Protein AF-A0A7J8BE05-F1 (afdb_monomer)

InterPro domains:
  IPR009030 Growth factor receptor cysteine-rich domain superfamily [SSF57184] (73-233)
  IPR039181 Endosome/lysosome-associated apoptosis and autophagy regulator family member 1/2 [PTHR22727] (146-299)
  IPR056608 Elapor1/2, galactose binding domain [PF23031] (240-299)
  IPR056610 Elapor1/2, TNF receptor-like [PF23091] (200-239)

Secondary structure (DSSP, 8-state):
---------------------------------------------PEEPPTTSEEEEEPPP-TTS--EEEEEESSTTSEE-PPPPEEPPPTT--PPTTEEEETTTTEEEEPPTT----TTPPP----SSPPTT-----------TTSBP-TTSEEEEEPPP-TTSEEEEEEEE-SS--SBSSSTTPPPPPPP-EEEEPPPPPTTEEE-TTS-EEEPPTTEE-SSSS-EEPPTT-----------BSS--TTEEEEEEETTTEE-TT--SEEE-BS-EEEPPPSSTTEEEEEEE------

Nearest PDB structures (foldseek):
  6q0r-assembly1_B  TM=5.175E-01  e=5.267E+00  Homo sapiens
  6q0w-assembly1_B  TM=4.932E-01  e=8.975E+00  Homo sapiens
  3rcd-assembly2_B  TM=3.953E-01  e=6.180E+00  Homo sapiens
  4dkj-assembly1_A  TM=3.283E-01  e=8.510E+00  Malacoplasma penetrans HF-2

Structure (mmCIF, N/CA/C/O backbone):
data_AF-A0A7J8BE05-F1
#
_entry.id   AF-A0A7J8BE05-F1
#
loop_
_atom_site.group_PDB
_atom_site.id
_atom_site.type_symbol
_atom_site.label_atom_id
_atom_site.label_alt_id
_atom_site.label_comp_id
_atom_site.label_asym_id
_atom_site.label_entity_id
_atom_site.label_seq_id
_atom_site.pdbx_PDB_ins_code
_atom_site.Cartn_x
_atom_site.Cartn_y
_atom_site.Cartn_z
_atom_site.occupancy
_atom_site.B_iso_or_equiv
_atom_site.auth_seq_id
_atom_site.auth_comp_id
_atom_site.auth_asym_id
_atom_site.auth_atom_id
_atom_site.pdbx_PDB_model_num
ATOM 1 N N . MET A 1 1 ? -29.125 56.831 -27.557 1.00 34.12 1 MET A N 1
ATOM 2 C CA . MET A 1 1 ? -28.392 57.781 -28.417 1.00 34.12 1 MET A CA 1
ATOM 3 C C . MET A 1 1 ? -27.723 56.987 -29.530 1.00 34.12 1 MET A C 1
ATOM 5 O O . MET A 1 1 ? -27.005 56.058 -29.209 1.00 34.12 1 MET A O 1
ATOM 9 N N . ALA A 1 2 ? -28.047 57.353 -30.776 1.00 36.97 2 ALA A N 1
ATOM 10 C CA . ALA A 1 2 ? -27.325 57.138 -32.042 1.00 36.97 2 ALA A CA 1
ATOM 11 C C . ALA A 1 2 ? -26.911 55.712 -32.507 1.00 36.97 2 ALA A C 1
ATOM 13 O O . ALA A 1 2 ? -25.898 55.170 -32.087 1.00 36.97 2 ALA A O 1
ATOM 14 N N . GLU A 1 3 ? -27.670 55.199 -33.489 1.00 40.06 3 GLU A N 1
ATOM 15 C CA . GLU A 1 3 ? -27.206 54.487 -34.713 1.00 40.06 3 GLU A CA 1
ATOM 16 C C . GLU A 1 3 ? -26.324 55.417 -35.599 1.00 40.06 3 GLU A C 1
ATOM 18 O O . GLU A 1 3 ? -26.329 56.616 -35.287 1.00 40.06 3 GLU A O 1
ATOM 23 N N . PRO A 1 4 ? -25.623 55.004 -36.702 1.00 50.22 4 PRO A N 1
ATOM 24 C CA . PRO A 1 4 ? -26.023 54.042 -37.774 1.00 50.22 4 PRO A CA 1
ATOM 25 C C . PRO A 1 4 ? -24.844 53.216 -38.388 1.00 50.22 4 PRO A C 1
ATOM 27 O O . PRO A 1 4 ? -23.714 53.336 -37.938 1.00 50.22 4 PRO A O 1
ATOM 30 N N . GLY A 1 5 ? -24.933 52.371 -39.428 1.00 35.25 5 GLY A N 1
ATOM 31 C CA . GLY A 1 5 ? -26.017 51.845 -40.264 1.00 35.25 5 GLY A CA 1
ATOM 32 C C . GLY A 1 5 ? -25.486 51.222 -41.586 1.00 35.25 5 GLY A C 1
ATOM 33 O O . GLY A 1 5 ? -24.401 51.571 -42.037 1.00 35.25 5 GLY A O 1
ATOM 34 N N . ARG A 1 6 ? -26.332 50.367 -42.201 1.00 35.91 6 ARG A N 1
ATOM 35 C CA . ARG A 1 6 ? -26.569 50.082 -43.655 1.00 35.91 6 ARG A CA 1
ATOM 36 C C . ARG A 1 6 ? -25.456 49.422 -44.519 1.00 35.91 6 ARG A C 1
ATOM 38 O O . ARG A 1 6 ? -24.368 49.956 -44.624 1.00 35.91 6 ARG A O 1
ATOM 45 N N . SER A 1 7 ? -25.624 48.230 -45.138 1.00 32.22 7 SER A N 1
ATOM 46 C CA . SER A 1 7 ? -26.576 47.743 -46.193 1.00 32.22 7 SER A CA 1
ATOM 47 C C . SER A 1 7 ? -26.291 48.372 -47.584 1.00 32.22 7 SER A C 1
ATOM 49 O O . SER A 1 7 ? -26.133 49.584 -47.614 1.00 32.22 7 SER A O 1
ATOM 51 N N . LEU A 1 8 ? -26.214 47.731 -48.767 1.00 33.00 8 LEU A N 1
ATOM 52 C CA . LEU A 1 8 ? -27.073 46.758 -49.482 1.00 33.00 8 LEU A CA 1
ATOM 53 C C . LEU A 1 8 ? -26.387 46.332 -50.822 1.00 33.00 8 LEU A C 1
ATOM 55 O O . LEU A 1 8 ? -25.713 47.162 -51.418 1.00 33.00 8 LEU A O 1
ATOM 59 N N . HIS A 1 9 ? -26.610 45.076 -51.267 1.00 33.78 9 HIS A N 1
ATOM 60 C CA . HIS A 1 9 ? -27.109 44.562 -52.585 1.00 33.78 9 HIS A CA 1
ATOM 61 C C . HIS A 1 9 ? -26.960 45.370 -53.915 1.00 33.78 9 HIS A C 1
ATOM 63 O O . HIS A 1 9 ? -26.866 46.588 -53.838 1.00 33.78 9 HIS A O 1
ATOM 69 N N . PRO A 1 10 ? -27.080 44.778 -55.150 1.00 42.00 10 PRO A N 1
ATOM 70 C CA . PRO A 1 10 ? -27.969 43.654 -55.538 1.00 42.00 10 PRO A CA 1
ATOM 71 C C . PRO A 1 10 ? -27.492 42.671 -56.666 1.00 42.00 10 PRO A C 1
ATOM 73 O O . PRO A 1 10 ? -26.418 42.788 -57.242 1.00 42.00 10 PRO A O 1
ATOM 76 N N . SER A 1 11 ? -28.359 41.682 -56.958 1.00 33.75 11 SER A N 1
ATOM 77 C CA . SER A 1 11 ? -28.484 40.817 -58.174 1.00 33.75 11 SER A CA 1
ATOM 78 C C . SER A 1 11 ? -28.992 41.648 -59.403 1.00 33.75 11 SER A C 1
ATOM 80 O O . SER A 1 11 ? -29.236 42.829 -59.152 1.00 33.75 11 SER A O 1
ATOM 82 N N . PRO A 1 12 ? -29.283 41.171 -60.661 1.00 41.78 12 PRO A N 1
ATOM 83 C CA . PRO A 1 12 ? -29.548 39.800 -61.161 1.00 41.78 12 PRO A CA 1
ATOM 84 C C . PRO A 1 12 ? -29.159 39.444 -62.644 1.00 41.78 12 PRO A C 1
ATOM 86 O O . PRO A 1 12 ? -28.602 40.231 -63.396 1.00 41.78 12 PRO A O 1
ATOM 89 N N . ARG A 1 13 ? -29.501 38.194 -63.028 1.00 34.94 13 ARG A N 1
ATOM 90 C CA . ARG A 1 13 ? -29.808 37.553 -64.345 1.00 34.94 13 ARG A CA 1
ATOM 91 C C . ARG A 1 13 ? -29.587 38.304 -65.683 1.00 34.94 13 ARG A C 1
ATOM 93 O O . ARG A 1 13 ? -30.150 39.366 -65.909 1.00 34.94 13 ARG A O 1
ATOM 100 N N . GLY A 1 14 ? -29.033 37.586 -66.674 1.00 30.55 14 GLY A N 1
ATOM 101 C CA . GLY A 1 14 ? -29.127 37.918 -68.106 1.00 30.55 14 GLY A CA 1
ATOM 102 C C . GLY A 1 14 ? -28.737 36.754 -69.032 1.00 30.55 14 GLY A C 1
ATOM 103 O O . GLY A 1 14 ? -27.759 36.062 -68.790 1.00 30.55 14 GLY A O 1
ATOM 104 N N . ARG A 1 15 ? -29.542 36.519 -70.072 1.00 35.88 15 ARG A N 1
ATOM 105 C CA . ARG A 1 15 ? -29.568 35.384 -71.017 1.00 35.88 15 ARG A CA 1
ATOM 106 C C . ARG A 1 15 ? -28.971 35.841 -72.359 1.00 35.88 15 ARG A C 1
ATOM 108 O O . ARG A 1 15 ? -29.298 36.941 -72.785 1.00 35.88 15 ARG A O 1
ATOM 115 N N . GLY A 1 16 ? -28.195 35.017 -73.069 1.00 31.41 16 GLY A N 1
ATOM 116 C CA . GLY A 1 16 ? -27.721 35.367 -74.419 1.00 31.41 16 GLY A CA 1
ATOM 117 C C . GLY A 1 16 ? -27.110 34.191 -75.181 1.00 31.41 16 GLY A C 1
ATOM 118 O O . GLY A 1 16 ? -26.125 33.611 -74.747 1.00 31.41 16 GLY A O 1
ATOM 119 N N . ARG A 1 17 ? -27.730 33.836 -76.308 1.00 38.41 17 ARG A N 1
ATOM 120 C CA . ARG A 1 17 ? -27.400 32.747 -77.238 1.00 38.41 17 ARG A CA 1
ATOM 121 C C . ARG A 1 17 ? -27.076 33.388 -78.587 1.00 38.41 17 ARG A C 1
ATOM 123 O O . ARG A 1 17 ? -27.907 34.163 -79.049 1.00 38.41 17 ARG A O 1
ATOM 130 N N . THR A 1 18 ? -25.986 32.996 -79.250 1.00 35.16 18 THR A N 1
ATOM 131 C CA . THR A 1 18 ? -25.813 33.229 -80.698 1.00 35.16 18 THR A CA 1
ATOM 132 C C . THR A 1 18 ? -24.870 32.202 -81.343 1.00 35.16 18 THR A C 1
ATOM 134 O O . THR A 1 18 ? -23.687 32.124 -81.032 1.00 35.16 18 THR A O 1
ATOM 137 N N . GLU A 1 19 ? -25.456 31.406 -82.247 1.00 33.59 19 GLU A N 1
ATOM 138 C CA . GLU A 1 19 ? -24.866 30.738 -83.429 1.00 33.59 19 GLU A CA 1
ATOM 139 C C . GLU A 1 19 ? -23.999 31.721 -84.262 1.00 33.59 19 GLU A C 1
ATOM 141 O O . GLU A 1 19 ? -24.159 32.925 -84.116 1.00 33.59 19 GLU A O 1
ATOM 146 N N . ARG A 1 20 ? -23.113 31.395 -85.218 1.00 36.03 20 ARG A N 1
ATOM 147 C CA . ARG A 1 20 ? -22.893 30.278 -86.161 1.00 36.03 20 ARG A CA 1
ATOM 148 C C . ARG A 1 20 ? -21.563 30.594 -86.879 1.00 36.03 20 ARG A C 1
ATOM 150 O O . ARG A 1 20 ? -21.360 31.759 -87.212 1.00 36.03 20 ARG A O 1
ATOM 157 N N . ARG A 1 21 ? -20.760 29.597 -87.273 1.00 36.88 21 ARG A N 1
ATOM 158 C CA . ARG A 1 21 ? -20.301 29.401 -88.673 1.00 36.88 21 ARG A CA 1
ATOM 159 C C . ARG A 1 21 ? -19.345 28.212 -88.790 1.00 36.88 21 ARG A C 1
ATOM 161 O O . ARG A 1 21 ? -18.300 28.133 -88.163 1.00 36.88 21 ARG A O 1
ATOM 168 N N . THR A 1 22 ? -19.779 27.293 -89.634 1.00 39.97 22 THR A N 1
ATOM 169 C CA . THR A 1 22 ? -19.139 26.080 -90.132 1.00 39.97 22 THR A CA 1
ATOM 170 C C . THR A 1 22 ? -17.994 26.375 -91.102 1.00 39.97 22 THR A C 1
ATOM 172 O O . THR A 1 22 ? -18.186 27.178 -92.014 1.00 39.97 22 THR A O 1
ATOM 175 N N . LEU A 1 23 ? -16.906 25.600 -91.039 1.00 39.53 23 LEU A N 1
ATOM 176 C CA . LEU A 1 23 ? -16.190 25.167 -92.243 1.00 39.53 23 LEU A CA 1
ATOM 177 C C . LEU A 1 23 ? -15.589 23.770 -92.024 1.00 39.53 23 LEU A C 1
ATOM 179 O O . LEU A 1 23 ? -14.846 23.531 -91.078 1.00 39.53 23 LEU A O 1
ATOM 183 N N . ARG A 1 24 ? -15.993 22.835 -92.888 1.00 41.50 24 ARG A N 1
ATOM 184 C CA . ARG A 1 24 ? -15.557 21.436 -92.923 1.00 41.50 24 ARG A CA 1
ATOM 185 C C . ARG A 1 24 ? -14.113 21.349 -93.418 1.00 41.50 24 ARG A C 1
ATOM 187 O O . ARG A 1 24 ? -13.836 21.876 -94.489 1.00 41.50 24 ARG A O 1
ATOM 194 N N . LEU A 1 25 ? -13.268 20.559 -92.759 1.00 42.75 25 LEU A N 1
ATOM 195 C CA . LEU A 1 25 ? -12.231 19.792 -93.452 1.00 42.75 25 LEU A CA 1
ATOM 196 C C . LEU A 1 25 ? -12.013 18.441 -92.760 1.00 42.75 25 LEU A C 1
ATOM 198 O O . LEU A 1 25 ? -11.646 18.341 -91.596 1.00 42.75 25 LEU A O 1
ATOM 202 N N . LEU A 1 26 ? -12.327 17.411 -93.537 1.00 46.06 26 LEU A N 1
ATOM 203 C CA . LEU A 1 26 ? -12.094 15.991 -93.332 1.00 46.06 26 LEU A CA 1
ATOM 204 C C . LEU A 1 26 ? -10.586 15.726 -93.170 1.00 46.06 26 LEU A C 1
ATOM 206 O O . LEU A 1 26 ? -9.833 16.268 -93.977 1.00 46.06 26 LEU A O 1
ATOM 210 N N . ARG A 1 27 ? -10.159 14.861 -92.231 1.00 40.56 27 ARG A N 1
ATOM 211 C CA . ARG A 1 27 ? -9.071 13.872 -92.434 1.00 40.56 27 ARG A CA 1
ATOM 212 C C . ARG A 1 27 ? -8.835 12.956 -91.214 1.00 40.56 27 ARG A C 1
ATOM 214 O O . ARG A 1 27 ? -8.440 13.408 -90.153 1.00 40.56 27 ARG A O 1
ATOM 221 N N . LEU A 1 28 ? -9.035 11.664 -91.494 1.00 37.94 28 LEU A N 1
ATOM 222 C CA . LEU A 1 28 ? -8.333 10.458 -91.026 1.00 37.94 28 LEU A CA 1
ATOM 223 C C . LEU A 1 28 ? -8.307 10.090 -89.529 1.00 37.94 28 LEU A C 1
ATOM 225 O O . LEU A 1 28 ? -7.627 10.679 -88.700 1.00 37.94 28 LEU A O 1
ATOM 229 N N . LEU A 1 29 ? -9.006 8.979 -89.285 1.00 50.75 29 LEU A N 1
ATOM 230 C CA . LEU A 1 29 ? -8.936 8.041 -88.169 1.00 50.75 29 LEU A CA 1
ATOM 231 C C . LEU A 1 29 ? -7.503 7.705 -87.722 1.00 50.75 29 LEU A C 1
ATOM 233 O O . LEU A 1 29 ? -6.723 7.169 -88.504 1.00 50.75 29 LEU A O 1
ATOM 237 N N . LEU A 1 30 ? -7.240 7.877 -86.426 1.00 43.59 30 LEU A N 1
ATOM 238 C CA . LEU A 1 30 ? -6.291 7.081 -85.646 1.00 43.59 30 LEU A CA 1
ATOM 239 C C . LEU A 1 30 ? -6.962 6.779 -84.299 1.00 43.59 30 LEU A C 1
ATOM 241 O O . LEU A 1 30 ? -6.973 7.606 -83.390 1.00 43.59 30 LEU A O 1
ATOM 245 N N . CYS A 1 31 ? -7.581 5.602 -84.187 1.00 40.16 31 CYS A N 1
ATOM 246 C CA . CYS A 1 31 ? -8.016 5.060 -82.904 1.00 40.16 31 CYS A CA 1
ATOM 247 C C . CYS A 1 31 ? -6.771 4.641 -82.115 1.00 40.16 31 CYS A C 1
ATOM 249 O O . CYS A 1 31 ? -6.285 3.524 -82.269 1.00 40.16 31 CYS A O 1
ATOM 251 N N . VAL A 1 32 ? -6.245 5.527 -81.271 1.00 45.97 32 VAL A N 1
ATOM 252 C CA . VAL A 1 32 ? -5.343 5.113 -80.193 1.00 45.97 32 VAL A CA 1
ATOM 253 C C . VAL A 1 32 ? -6.235 4.594 -79.073 1.00 45.97 32 VAL A C 1
ATOM 255 O O . VAL A 1 32 ? -6.824 5.368 -78.323 1.00 45.97 32 VAL A O 1
ATOM 258 N N . GLY A 1 33 ? -6.406 3.274 -79.016 1.00 44.03 33 GLY A N 1
ATOM 259 C CA . GLY A 1 33 ? -7.020 2.621 -77.869 1.00 44.03 33 GLY A CA 1
ATOM 260 C C . GLY A 1 33 ? -6.111 2.805 -76.661 1.00 44.03 33 GLY A C 1
ATOM 261 O O . GLY A 1 33 ? -5.055 2.183 -76.579 1.00 44.03 33 GLY A O 1
ATOM 262 N N . THR A 1 34 ? -6.501 3.664 -75.726 1.00 45.62 34 THR A N 1
ATOM 263 C CA . THR A 1 34 ? -5.916 3.664 -74.390 1.00 45.62 34 THR A CA 1
ATOM 264 C C . THR A 1 34 ? -6.448 2.434 -73.664 1.00 45.62 34 THR A C 1
ATOM 266 O O . THR A 1 34 ? -7.587 2.398 -73.203 1.00 45.62 34 THR A O 1
ATOM 269 N N . ALA A 1 35 ? -5.625 1.389 -73.582 1.00 49.38 35 ALA A N 1
ATOM 270 C CA . ALA A 1 35 ? -5.834 0.350 -72.591 1.00 49.38 35 ALA A CA 1
ATOM 271 C C . ALA A 1 35 ? -5.711 1.019 -71.215 1.00 49.38 35 ALA A C 1
ATOM 273 O O . ALA A 1 35 ? -4.616 1.385 -70.792 1.00 49.38 35 ALA A O 1
ATOM 274 N N . PHE A 1 36 ? -6.839 1.223 -70.533 1.00 40.72 36 PHE A N 1
ATOM 275 C CA . PHE A 1 36 ? -6.837 1.480 -69.099 1.00 40.72 36 PHE A CA 1
ATOM 276 C C . PHE A 1 36 ? -6.286 0.213 -68.437 1.00 40.72 36 PHE A C 1
ATOM 278 O O . PHE A 1 36 ? -7.014 -0.749 -68.196 1.00 40.72 36 PHE A O 1
ATOM 285 N N . GLN A 1 37 ? -4.976 0.176 -68.194 1.00 45.75 37 GLN A N 1
ATOM 286 C CA . GLN A 1 37 ? -4.426 -0.749 -67.219 1.00 45.75 37 GLN A CA 1
ATOM 287 C C . GLN A 1 37 ? -4.961 -0.304 -65.863 1.00 45.75 37 GLN A C 1
ATOM 289 O O . GLN A 1 37 ? -4.564 0.729 -65.328 1.00 45.75 37 GLN A O 1
ATOM 294 N N . VAL A 1 38 ? -5.900 -1.080 -65.325 1.00 44.09 38 VAL A N 1
ATOM 295 C CA . VAL A 1 38 ? -6.189 -1.071 -63.895 1.00 44.09 38 VAL A CA 1
ATOM 296 C C . VAL A 1 38 ? -4.898 -1.519 -63.224 1.00 44.09 38 VAL A C 1
ATOM 298 O O . VAL A 1 38 ? -4.584 -2.706 -63.186 1.00 44.09 38 VAL A O 1
ATOM 301 N N . THR A 1 39 ? -4.105 -0.566 -62.745 1.00 44.09 39 THR A N 1
ATOM 302 C CA . THR A 1 39 ? -3.065 -0.858 -61.769 1.00 44.09 39 THR A CA 1
ATOM 303 C C . THR A 1 39 ? -3.794 -1.322 -60.515 1.00 44.09 39 THR A C 1
ATOM 305 O O . THR A 1 39 ? -4.318 -0.503 -59.760 1.00 44.09 39 THR A O 1
ATOM 308 N N . GLN A 1 40 ? -3.885 -2.638 -60.313 1.00 49.72 40 GLN A N 1
ATOM 309 C CA . GLN A 1 40 ? -4.081 -3.180 -58.976 1.00 49.72 40 GLN A CA 1
ATOM 310 C C . GLN A 1 40 ? -2.892 -2.684 -58.157 1.00 49.72 40 GLN A C 1
ATOM 312 O O . GLN A 1 40 ? -1.782 -3.197 -58.282 1.00 49.72 40 GLN A O 1
ATOM 317 N N . GLY A 1 41 ? -3.103 -1.622 -57.381 1.00 41.94 41 GLY A N 1
ATOM 318 C CA . GLY A 1 41 ? -2.201 -1.290 -56.296 1.00 41.94 41 GLY A CA 1
ATOM 319 C C . GLY A 1 41 ? -2.237 -2.471 -55.342 1.00 41.94 41 GLY A C 1
ATOM 320 O O . GLY A 1 41 ? -3.221 -2.649 -54.627 1.00 41.94 41 GLY A O 1
ATOM 321 N N . ALA A 1 42 ? -1.206 -3.311 -55.383 1.00 50.94 42 ALA A N 1
ATOM 322 C CA . ALA A 1 42 ? -0.922 -4.202 -54.278 1.00 50.94 42 ALA A CA 1
ATOM 323 C C . ALA A 1 42 ? -0.723 -3.293 -53.059 1.00 50.94 42 ALA A C 1
ATOM 325 O O . ALA A 1 42 ? 0.217 -2.495 -53.024 1.00 50.94 42 ALA A O 1
ATOM 326 N N . GLY A 1 43 ? -1.662 -3.339 -52.109 1.00 60.31 43 GLY A N 1
ATOM 327 C CA . GLY A 1 43 ? -1.414 -2.787 -50.782 1.00 60.31 43 GLY A CA 1
ATOM 328 C C . GLY A 1 43 ? -0.123 -3.403 -50.229 1.00 60.31 43 GLY A C 1
ATOM 329 O O . GLY A 1 43 ? 0.224 -4.513 -50.642 1.00 60.31 43 GLY A O 1
ATOM 330 N N . PRO A 1 44 ? 0.617 -2.693 -49.363 1.00 63.97 44 PRO A N 1
ATOM 331 C CA . PRO A 1 44 ? 1.873 -3.204 -48.828 1.00 63.97 44 PRO A CA 1
ATOM 332 C C . PRO A 1 44 ? 1.649 -4.607 -48.252 1.00 63.97 44 PRO A C 1
ATOM 334 O O . PRO A 1 44 ? 0.762 -4.807 -47.424 1.00 63.97 44 PRO A O 1
ATOM 337 N N . GLU A 1 45 ? 2.404 -5.583 -48.757 1.00 71.50 45 GLU A N 1
ATOM 338 C CA . GLU A 1 45 ? 2.361 -6.963 -48.283 1.00 71.50 45 GLU A CA 1
ATOM 339 C C . GLU A 1 45 ? 2.868 -6.964 -46.836 1.00 71.50 45 GLU A C 1
ATOM 341 O O . GLU A 1 45 ? 4.036 -6.673 -46.574 1.00 71.50 45 GLU A O 1
ATOM 346 N N . LEU A 1 46 ? 1.954 -7.170 -45.886 1.00 76.06 46 LEU A N 1
ATOM 347 C CA . LEU A 1 46 ? 2.255 -7.077 -44.461 1.00 76.06 46 LEU A CA 1
ATOM 348 C C . LEU A 1 46 ? 3.111 -8.272 -44.040 1.00 76.06 46 LEU A C 1
ATOM 350 O O . LEU A 1 46 ? 2.771 -9.423 -44.313 1.00 76.06 46 LEU A O 1
ATOM 354 N N . HIS A 1 47 ? 4.227 -8.007 -43.365 1.00 89.69 47 HIS A N 1
ATOM 355 C CA . HIS A 1 47 ? 5.099 -9.056 -42.841 1.00 89.69 47 HIS A CA 1
ATOM 356 C C . HIS A 1 47 ? 4.541 -9.650 -41.546 1.00 89.69 47 HIS A C 1
ATOM 358 O O . HIS A 1 47 ? 3.681 -9.068 -40.886 1.00 89.69 47 HIS A O 1
ATOM 364 N N . ALA A 1 48 ? 5.057 -10.816 -41.154 1.00 91.69 48 ALA A N 1
ATOM 365 C CA . ALA A 1 48 ? 4.784 -11.373 -39.834 1.00 91.69 48 ALA A CA 1
ATOM 366 C C . ALA A 1 48 ? 5.424 -10.502 -38.734 1.00 91.69 48 ALA A C 1
ATOM 368 O O . ALA A 1 48 ? 6.609 -10.181 -38.835 1.00 91.69 48 ALA A O 1
ATOM 369 N N . CYS A 1 49 ? 4.671 -10.142 -37.693 1.00 90.69 49 CYS A N 1
ATOM 370 C CA . CYS A 1 49 ? 5.149 -9.292 -36.606 1.00 90.69 49 CYS A CA 1
ATOM 371 C C . CYS A 1 49 ? 6.354 -9.924 -35.892 1.00 90.69 49 CYS A C 1
ATOM 373 O O . CYS A 1 49 ? 6.306 -11.072 -35.447 1.00 90.69 49 CYS A O 1
ATOM 375 N N . LYS A 1 50 ? 7.432 -9.156 -35.736 1.00 92.06 50 LYS A N 1
ATOM 376 C CA . LYS A 1 50 ? 8.600 -9.533 -34.926 1.00 92.06 50 LYS A CA 1
ATOM 377 C C . LYS A 1 50 ? 8.352 -9.213 -33.454 1.00 92.06 50 LYS A C 1
ATOM 379 O O . LYS A 1 50 ? 7.576 -8.314 -33.150 1.00 92.06 50 LYS A O 1
ATOM 384 N N . GLU A 1 51 ? 9.085 -9.861 -32.542 1.00 89.38 51 GLU A N 1
ATOM 385 C CA . GLU A 1 51 ? 8.974 -9.608 -31.087 1.00 89.38 51 GLU A CA 1
ATOM 386 C C . GLU A 1 51 ? 9.167 -8.128 -30.694 1.00 89.38 51 GLU A C 1
ATOM 388 O O . GLU A 1 51 ? 8.670 -7.703 -29.662 1.00 89.38 51 GLU A O 1
ATOM 393 N N . SER A 1 52 ? 9.863 -7.326 -31.507 1.00 89.25 52 SER A N 1
ATOM 394 C CA . SER A 1 52 ? 10.054 -5.886 -31.276 1.00 89.25 52 SER A CA 1
ATOM 395 C C . SER A 1 52 ? 8.879 -5.005 -31.727 1.00 89.25 52 SER A C 1
ATOM 397 O O . SER A 1 52 ? 8.876 -3.803 -31.471 1.00 89.25 52 SER A O 1
ATOM 399 N N . GLU A 1 53 ? 7.915 -5.559 -32.462 1.00 92.00 53 GLU A N 1
ATOM 400 C CA . GLU A 1 53 ? 6.815 -4.825 -33.109 1.00 92.00 53 GLU A CA 1
ATOM 401 C C . GLU A 1 53 ? 5.484 -4.963 -32.358 1.00 92.00 53 GLU A C 1
ATOM 403 O O . GLU A 1 53 ? 4.474 -4.383 -32.760 1.00 92.00 53 GLU A O 1
ATOM 408 N N . TYR A 1 54 ? 5.486 -5.698 -31.249 1.00 91.00 54 TYR A N 1
ATOM 409 C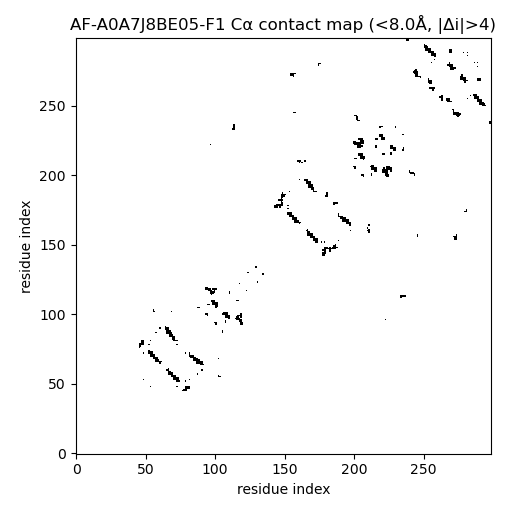 CA . TYR A 1 54 ? 4.350 -5.854 -30.358 1.00 91.00 54 TYR A CA 1
ATOM 410 C C . TYR A 1 54 ? 4.816 -5.955 -28.905 1.00 91.00 54 TYR A C 1
ATOM 412 O O . TYR A 1 54 ? 5.973 -6.252 -28.616 1.00 91.00 54 TYR A O 1
ATOM 420 N N . HIS A 1 55 ? 3.884 -5.747 -27.989 1.00 90.56 55 HIS A N 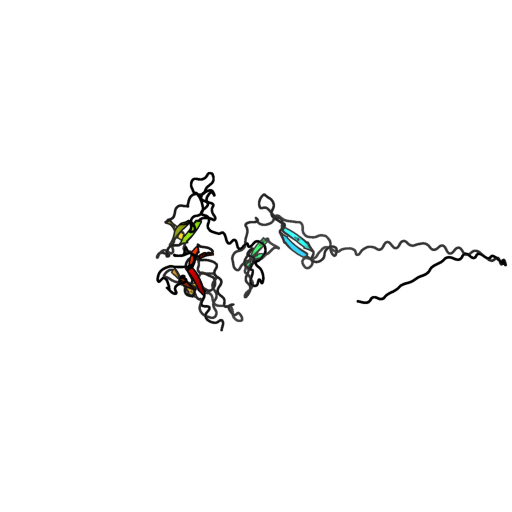1
ATOM 421 C CA . HIS A 1 55 ? 4.047 -6.021 -26.566 1.00 90.56 55 HIS A CA 1
ATOM 422 C C . HIS A 1 55 ? 2.912 -6.933 -26.104 1.00 90.56 55 HIS A C 1
ATOM 424 O O . HIS A 1 55 ? 2.002 -7.245 -26.869 1.00 90.56 55 HIS A O 1
ATOM 430 N N . TYR A 1 56 ? 2.987 -7.408 -24.866 1.00 91.62 56 TYR A N 1
ATOM 431 C CA . TYR A 1 56 ? 1.935 -8.227 -24.282 1.00 91.62 56 TYR A CA 1
ATOM 432 C C . TYR A 1 56 ? 1.132 -7.423 -23.270 1.00 91.62 56 TYR A C 1
ATOM 434 O O . TYR A 1 56 ? 1.708 -6.738 -22.428 1.00 91.62 56 TYR A O 1
ATOM 442 N N . GLU A 1 57 ? -0.183 -7.594 -23.306 1.00 89.12 57 GLU A N 1
ATOM 443 C CA . GLU A 1 57 ? -1.115 -7.026 -22.338 1.00 89.12 57 GLU A CA 1
ATOM 444 C C . GLU A 1 57 ? -2.054 -8.108 -21.808 1.00 89.12 57 GLU A C 1
ATOM 446 O O . GLU A 1 57 ? -2.241 -9.157 -22.434 1.00 89.12 57 GLU A O 1
ATOM 451 N N . TYR A 1 58 ? -2.649 -7.856 -20.643 1.00 89.94 58 TYR A N 1
ATOM 452 C CA . TYR A 1 58 ? -3.779 -8.647 -20.176 1.00 89.94 58 TYR A CA 1
ATOM 453 C C . TYR A 1 58 ? -5.097 -8.025 -20.619 1.00 89.94 58 TYR A C 1
ATOM 455 O O . TYR A 1 58 ? -5.278 -6.813 -20.559 1.00 89.94 58 TYR A O 1
ATOM 463 N N . THR A 1 59 ? -6.052 -8.873 -20.985 1.00 90.06 59 THR A N 1
ATOM 464 C CA . THR A 1 59 ? -7.445 -8.458 -21.139 1.00 90.06 59 THR A CA 1
ATOM 465 C C . THR A 1 59 ? -8.054 -8.097 -19.786 1.00 90.06 59 THR A C 1
ATOM 467 O O . THR A 1 59 ? -7.555 -8.494 -18.728 1.00 90.06 59 THR A O 1
ATOM 470 N N . ALA A 1 60 ? -9.202 -7.420 -19.828 1.00 87.62 60 ALA A N 1
ATOM 471 C CA . ALA A 1 60 ? -10.062 -7.299 -18.660 1.00 87.62 60 ALA A CA 1
ATOM 472 C C . ALA A 1 60 ? -10.419 -8.683 -18.087 1.00 87.62 60 ALA A C 1
ATOM 474 O O . ALA A 1 60 ? -10.478 -9.682 -18.815 1.00 87.62 60 ALA A O 1
ATOM 475 N N . CYS A 1 61 ? -10.649 -8.710 -16.777 1.00 87.50 61 CYS A N 1
ATOM 476 C CA . CYS A 1 61 ? -11.108 -9.890 -16.060 1.00 87.50 61 CYS A CA 1
ATOM 477 C C . CYS A 1 61 ? -12.557 -10.210 -16.420 1.00 87.50 61 CYS A C 1
ATOM 479 O O . CYS A 1 61 ? -13.398 -9.311 -16.482 1.00 87.50 61 CYS A O 1
ATOM 481 N N . ASP A 1 62 ? -12.851 -11.489 -16.623 1.00 90.38 62 ASP A N 1
ATOM 482 C CA . ASP A 1 62 ? -14.222 -11.971 -16.731 1.00 90.38 62 ASP A CA 1
ATOM 483 C C . ASP A 1 62 ? -14.867 -12.174 -15.348 1.00 90.38 62 ASP A C 1
ATOM 485 O O . ASP A 1 62 ? -14.234 -12.025 -14.299 1.00 90.38 62 ASP A O 1
ATOM 489 N N . SER A 1 63 ? -16.152 -12.538 -15.336 1.00 88.50 63 SER A N 1
ATOM 490 C CA . SER A 1 63 ? -16.918 -12.770 -14.104 1.00 88.50 63 SER A CA 1
ATOM 491 C C . SER A 1 63 ? -16.411 -13.942 -13.258 1.00 88.50 63 SER A C 1
ATOM 493 O O . SER A 1 63 ? -16.873 -14.122 -12.136 1.00 88.50 63 SER A O 1
ATOM 495 N N . THR A 1 64 ? -15.505 -14.765 -13.787 1.00 87.62 64 THR A N 1
ATOM 496 C CA . THR A 1 64 ? -14.893 -15.897 -13.079 1.00 87.62 64 THR A CA 1
ATOM 497 C C . THR A 1 64 ? -13.508 -15.565 -12.523 1.00 87.62 64 THR A C 1
ATOM 499 O O . THR A 1 64 ? -12.895 -16.418 -11.889 1.00 87.62 64 THR A O 1
ATOM 502 N N . GLY A 1 65 ? -13.014 -14.338 -12.736 1.00 84.12 65 GLY A N 1
ATOM 503 C CA . GLY A 1 65 ? -11.672 -13.916 -12.324 1.00 84.12 65 GLY A CA 1
ATOM 504 C C . GLY A 1 65 ? -10.559 -14.366 -13.275 1.00 84.12 65 GLY A C 1
ATOM 505 O O . GLY A 1 65 ? -9.380 -14.197 -12.960 1.00 84.12 65 GLY A O 1
ATOM 506 N N . SER A 1 66 ? -10.919 -14.905 -14.444 1.00 89.19 66 SER A N 1
ATOM 507 C CA . SER A 1 66 ? -9.977 -15.289 -15.492 1.00 89.19 66 SER A CA 1
ATOM 508 C C . SER A 1 66 ? -9.717 -14.130 -16.457 1.00 89.19 66 SER A C 1
ATOM 510 O O . SER A 1 66 ? -10.552 -13.249 -16.665 1.00 89.19 66 SER A O 1
ATOM 512 N N . ARG A 1 67 ? -8.527 -14.130 -17.062 1.00 93.06 67 ARG A N 1
ATOM 513 C CA . ARG A 1 67 ? -8.105 -13.167 -18.089 1.00 93.06 67 ARG A CA 1
ATOM 514 C C . ARG A 1 67 ? -7.170 -13.828 -19.094 1.00 93.06 67 ARG A C 1
ATOM 516 O O . ARG A 1 67 ? -6.683 -14.935 -18.861 1.00 93.06 67 ARG A O 1
ATOM 523 N N . TRP A 1 68 ? -6.904 -13.148 -20.202 1.00 94.56 68 TRP A N 1
ATOM 524 C CA . TRP A 1 68 ? -6.032 -13.627 -21.273 1.00 94.56 68 TRP A CA 1
ATOM 525 C C . TRP A 1 68 ? -4.849 -12.702 -21.453 1.00 94.56 68 TRP A C 1
ATOM 527 O O . TRP A 1 68 ? -4.987 -11.487 -21.345 1.00 94.56 68 TRP A O 1
ATOM 537 N N . ARG A 1 69 ? -3.693 -13.273 -21.774 1.00 94.12 69 ARG A N 1
ATOM 538 C CA . ARG A 1 69 ? -2.542 -12.519 -22.247 1.00 94.12 69 ARG A CA 1
ATOM 539 C C . ARG A 1 69 ? -2.566 -12.476 -23.766 1.00 94.12 69 ARG A C 1
ATOM 541 O O . ARG A 1 69 ? -2.552 -13.528 -24.406 1.00 94.12 69 ARG A O 1
ATOM 548 N N . VAL A 1 70 ? -2.547 -11.278 -24.329 1.00 94.62 70 VAL A N 1
ATOM 549 C CA . VAL A 1 70 ? -2.637 -11.030 -25.770 1.00 94.62 70 VAL A CA 1
ATOM 550 C C . VAL A 1 70 ? -1.424 -10.249 -26.254 1.00 94.62 70 VAL A C 1
ATOM 552 O O . VAL A 1 70 ? -0.870 -9.443 -25.510 1.00 94.62 70 VAL A O 1
ATOM 555 N N . ALA A 1 71 ? -0.995 -10.497 -27.490 1.00 93.94 71 ALA A N 1
ATOM 556 C CA . ALA A 1 71 ? 0.006 -9.671 -28.152 1.00 93.94 71 ALA A CA 1
ATOM 557 C C . ALA A 1 71 ? -0.677 -8.477 -28.835 1.00 93.94 71 ALA A C 1
ATOM 559 O O . ALA A 1 71 ? -1.589 -8.659 -29.641 1.00 93.94 71 ALA A O 1
ATOM 560 N N . VAL A 1 72 ? -0.223 -7.267 -28.520 1.00 91.38 72 VAL A N 1
ATOM 561 C CA . VAL A 1 72 ? -0.751 -6.001 -29.030 1.00 91.38 72 VAL A CA 1
ATOM 562 C C . VAL A 1 72 ? 0.322 -5.332 -29.894 1.00 91.38 72 VAL A C 1
ATOM 564 O O . VAL A 1 72 ? 1.415 -5.042 -29.398 1.00 91.38 72 VAL A O 1
ATOM 567 N N . PRO A 1 73 ? 0.061 -5.091 -31.190 1.00 92.31 73 PRO A N 1
ATOM 568 C CA . PRO A 1 73 ? 1.041 -4.477 -32.074 1.00 92.31 73 PRO A CA 1
ATOM 569 C C . PRO A 1 73 ? 1.244 -3.008 -31.694 1.00 92.31 73 PRO A C 1
ATOM 571 O O . PRO A 1 73 ? 0.280 -2.284 -31.450 1.00 92.31 73 PRO A O 1
ATOM 574 N N . HIS A 1 74 ? 2.493 -2.536 -31.711 1.00 87.62 74 HIS A N 1
ATOM 575 C CA . HIS A 1 74 ? 2.809 -1.125 -31.448 1.00 87.62 74 HIS A CA 1
ATOM 576 C C . HIS A 1 74 ? 2.164 -0.183 -32.467 1.00 87.62 74 HIS A C 1
ATOM 578 O O . HIS A 1 74 ? 1.911 0.985 -32.181 1.00 87.62 74 HIS A O 1
ATOM 584 N N . SER A 1 75 ? 1.928 -0.670 -33.683 1.00 87.88 75 SER A N 1
ATOM 585 C CA . SER A 1 75 ? 1.292 0.099 -34.744 1.00 87.88 75 SER A CA 1
ATOM 586 C C . SER A 1 75 ? 0.298 -0.790 -35.495 1.00 87.88 75 SER A C 1
ATOM 588 O O . SER A 1 75 ? 0.712 -1.693 -36.229 1.00 87.88 75 SER A O 1
ATOM 590 N N . PRO A 1 76 ? -1.016 -0.578 -35.304 1.00 87.25 76 PRO A N 1
ATOM 591 C CA . PRO A 1 76 ? -2.044 -1.376 -35.959 1.00 87.25 76 PRO A CA 1
ATOM 592 C C . PRO A 1 76 ? -1.914 -1.339 -37.486 1.00 87.25 76 PRO A C 1
ATOM 594 O O . PRO A 1 76 ? -1.716 -0.280 -38.076 1.00 87.25 76 PRO A O 1
ATOM 597 N N . GLY A 1 77 ? -2.054 -2.499 -38.131 1.00 83.94 77 GLY A N 1
ATOM 598 C CA . GLY A 1 77 ? -2.077 -2.606 -39.593 1.00 83.94 77 GLY A CA 1
ATOM 599 C C . GLY A 1 77 ? -0.715 -2.544 -40.294 1.00 83.94 77 GLY A C 1
ATOM 600 O O . GLY A 1 77 ? -0.701 -2.430 -41.513 1.00 83.94 77 GLY A O 1
ATOM 601 N N . LEU A 1 78 ? 0.406 -2.622 -39.561 1.00 85.75 78 LEU A N 1
ATOM 602 C CA . LEU A 1 78 ? 1.775 -2.640 -40.113 1.00 85.75 78 LEU A CA 1
ATOM 603 C C . LEU A 1 78 ? 2.413 -4.034 -40.189 1.00 85.75 78 LEU A C 1
ATOM 605 O O . LEU A 1 78 ? 3.360 -4.225 -40.945 1.00 85.75 78 LEU A O 1
ATOM 609 N N . CYS A 1 79 ? 1.888 -5.006 -39.446 1.00 87.94 79 CYS A N 1
ATOM 610 C CA . CYS A 1 79 ? 2.305 -6.401 -39.508 1.00 87.94 79 CYS A CA 1
ATOM 611 C C . CYS A 1 79 ? 1.116 -7.329 -39.210 1.00 87.94 79 CYS A C 1
ATOM 613 O O . CYS A 1 79 ? 0.097 -6.909 -38.655 1.00 87.94 79 CYS A O 1
ATOM 615 N N . THR A 1 80 ? 1.241 -8.591 -39.609 1.00 86.56 80 THR A N 1
ATOM 616 C CA . THR A 1 80 ? 0.254 -9.667 -39.420 1.00 86.56 80 THR A CA 1
ATOM 617 C C . THR A 1 80 ? 0.852 -10.814 -38.596 1.00 86.56 80 THR A C 1
ATOM 619 O O . THR A 1 80 ? 2.042 -10.801 -38.315 1.00 86.56 80 THR A O 1
ATOM 622 N N . SER A 1 81 ? 0.068 -11.817 -38.192 1.00 89.31 81 SER A N 1
ATOM 623 C CA . SER A 1 81 ? 0.576 -13.012 -37.478 1.00 89.31 81 SER A CA 1
ATOM 624 C C . SER A 1 81 ? 1.188 -12.734 -36.095 1.00 89.31 81 SER A C 1
ATOM 626 O O . SER A 1 81 ? 2.354 -13.033 -35.838 1.00 89.31 81 SER A O 1
ATOM 628 N N . LEU A 1 82 ? 0.388 -12.164 -35.195 1.00 91.94 82 LEU A N 1
ATOM 629 C CA . LEU A 1 82 ? 0.742 -12.023 -33.780 1.00 91.94 82 LEU A CA 1
ATOM 630 C C . LEU A 1 82 ? 0.684 -13.381 -33.052 1.00 91.94 82 LEU A C 1
ATOM 632 O O . LEU A 1 82 ? -0.073 -14.255 -33.475 1.00 91.94 82 LEU A O 1
ATOM 636 N N . PRO A 1 83 ? 1.442 -13.558 -31.953 1.00 94.50 83 PRO A N 1
ATOM 637 C CA . PRO A 1 83 ? 1.316 -14.728 -31.088 1.00 94.50 83 PRO A CA 1
ATOM 638 C C . PRO A 1 83 ? -0.119 -14.969 -30.613 1.00 94.50 83 PRO A C 1
ATOM 640 O O . PRO A 1 83 ? -0.829 -14.022 -30.262 1.00 94.50 83 PRO A O 1
ATOM 643 N N . ASP A 1 84 ? -0.505 -16.244 -30.532 1.00 94.88 84 ASP A N 1
ATOM 644 C CA . ASP A 1 84 ? -1.829 -16.632 -30.054 1.00 94.88 84 ASP A CA 1
ATOM 645 C C . ASP A 1 84 ? -2.051 -16.218 -28.587 1.00 94.88 84 ASP A C 1
ATOM 647 O O . ASP A 1 84 ? -1.132 -16.316 -27.759 1.00 94.88 84 ASP A O 1
ATOM 651 N N . PRO A 1 85 ? -3.278 -15.793 -28.230 1.00 95.69 85 PRO A N 1
ATOM 652 C CA . PRO A 1 85 ? -3.648 -15.545 -26.847 1.00 95.69 85 PRO A CA 1
ATOM 653 C C . PRO A 1 85 ? -3.464 -16.790 -25.981 1.00 95.69 85 PRO A C 1
ATOM 655 O O . PRO A 1 85 ? -3.883 -17.891 -26.338 1.00 95.69 85 PRO A O 1
ATOM 658 N N . VAL A 1 86 ? -2.897 -16.604 -24.793 1.00 96.06 86 VAL A N 1
ATOM 659 C CA . VAL A 1 86 ? -2.753 -17.673 -23.794 1.00 96.06 86 VAL A CA 1
ATOM 660 C C . VAL A 1 86 ? -3.477 -17.291 -22.513 1.00 96.06 86 VAL A C 1
ATOM 662 O O . VAL A 1 86 ? -3.662 -16.103 -22.233 1.00 96.06 86 VAL A O 1
ATOM 665 N N . LYS A 1 87 ? -3.888 -18.291 -21.724 1.00 94.75 87 LYS A N 1
ATOM 666 C CA . LYS A 1 87 ? -4.540 -18.031 -20.438 1.00 94.75 87 LYS A CA 1
ATOM 667 C C . LYS A 1 87 ? -3.606 -17.198 -19.551 1.00 94.75 87 LYS A C 1
ATOM 669 O O . LYS A 1 87 ? -2.420 -17.514 -19.417 1.00 94.75 87 LYS A O 1
ATOM 674 N N . GLY A 1 88 ? -4.163 -16.122 -19.007 1.00 92.31 88 GLY A N 1
ATOM 675 C CA . GLY A 1 88 ? -3.497 -15.209 -18.098 1.00 92.31 88 GLY A CA 1
ATOM 676 C C . GLY A 1 88 ? -3.349 -15.785 -16.692 1.00 92.31 88 GLY A C 1
ATOM 677 O O . GLY A 1 88 ? -4.017 -16.761 -16.342 1.00 92.31 88 GLY A O 1
ATOM 678 N N . THR A 1 89 ? -2.527 -15.151 -15.855 1.00 90.31 89 THR A N 1
ATOM 679 C CA . THR A 1 89 ? -2.613 -15.379 -14.404 1.00 90.31 89 THR A CA 1
ATOM 680 C C . THR A 1 89 ? -3.960 -14.897 -13.863 1.00 90.31 89 THR A C 1
ATOM 682 O O . THR A 1 89 ? -4.578 -14.002 -14.444 1.00 90.31 89 THR A O 1
ATOM 685 N N . GLU A 1 90 ? -4.409 -15.472 -12.747 1.00 88.12 90 GLU A N 1
ATOM 686 C CA . GLU A 1 90 ? -5.641 -15.066 -12.056 1.00 88.12 90 GLU A CA 1
ATOM 687 C C . GLU A 1 90 ? -5.645 -13.560 -11.743 1.00 88.12 90 GLU A C 1
ATOM 689 O O . GLU A 1 90 ? -4.596 -12.955 -11.516 1.00 88.12 90 GLU A O 1
ATOM 694 N N . CYS A 1 91 ? -6.815 -12.926 -11.707 1.00 82.25 91 CYS A N 1
ATOM 695 C CA . CYS A 1 91 ? -6.901 -11.471 -11.532 1.00 82.25 91 CYS A CA 1
ATOM 696 C C . CYS A 1 91 ? -6.401 -10.954 -10.175 1.00 82.25 91 CYS A C 1
ATOM 698 O O . CYS A 1 91 ? -5.970 -9.809 -10.081 1.00 82.25 91 CYS A O 1
ATOM 700 N N . SER A 1 92 ? -6.406 -11.801 -9.145 1.00 81.19 92 SER A N 1
ATOM 701 C CA . SER A 1 92 ? -5.839 -11.504 -7.824 1.00 81.19 92 SER A CA 1
ATOM 702 C C . SER A 1 92 ? -4.317 -11.679 -7.753 1.00 81.19 92 SER A C 1
ATOM 704 O O . SER A 1 92 ? -3.707 -11.375 -6.729 1.00 81.19 92 SER A O 1
ATOM 706 N N . PHE A 1 93 ? -3.684 -12.182 -8.815 1.00 83.75 93 PHE A N 1
ATOM 707 C CA . PHE A 1 93 ? -2.245 -12.398 -8.851 1.00 83.75 93 PHE A CA 1
ATOM 708 C C . PHE A 1 93 ? -1.484 -11.071 -8.949 1.00 83.75 93 PHE A C 1
ATOM 710 O O . PHE A 1 93 ? -1.700 -10.280 -9.870 1.00 83.75 93 PHE A O 1
ATOM 717 N N . SER A 1 94 ? -0.516 -10.888 -8.052 1.00 79.88 94 SER A N 1
ATOM 718 C CA . SER A 1 94 ? 0.450 -9.792 -8.083 1.00 79.88 94 SER A CA 1
ATOM 719 C C . SER A 1 94 ? 1.839 -10.307 -7.709 1.00 79.88 94 SER A C 1
ATOM 721 O O . SER A 1 94 ? 1.972 -11.241 -6.912 1.00 79.88 94 SER A O 1
ATOM 723 N N . CYS A 1 95 ? 2.873 -9.698 -8.290 1.00 81.38 95 CYS A N 1
ATOM 724 C CA . CYS A 1 95 ? 4.253 -9.962 -7.899 1.00 81.38 95 CYS A CA 1
ATOM 725 C C . CYS A 1 95 ? 4.575 -9.314 -6.553 1.00 81.38 95 CYS A C 1
ATOM 727 O O . CYS A 1 95 ? 3.919 -8.364 -6.118 1.00 81.38 95 CYS A O 1
ATOM 729 N N . LYS A 1 96 ? 5.591 -9.846 -5.871 1.00 72.81 96 LYS A N 1
ATOM 730 C CA . LYS A 1 96 ? 6.033 -9.289 -4.592 1.00 72.81 96 LYS A CA 1
ATOM 731 C C . LYS A 1 96 ? 6.694 -7.930 -4.810 1.00 72.81 96 LYS A C 1
ATOM 733 O O . LYS A 1 96 ? 7.179 -7.623 -5.895 1.00 72.81 96 LYS A O 1
ATOM 738 N N . ALA A 1 97 ? 6.754 -7.121 -3.754 1.00 66.88 97 ALA A N 1
ATOM 739 C CA . ALA A 1 97 ? 7.504 -5.870 -3.789 1.00 66.88 97 ALA A CA 1
ATOM 740 C C . ALA A 1 97 ? 8.960 -6.126 -4.222 1.00 66.88 97 ALA A C 1
ATOM 742 O O . ALA A 1 97 ? 9.615 -7.030 -3.703 1.00 66.88 97 ALA A O 1
ATOM 743 N N . GLY A 1 98 ? 9.451 -5.327 -5.171 1.00 68.62 98 GLY A N 1
ATOM 744 C CA . GLY A 1 98 ? 10.778 -5.517 -5.765 1.00 68.62 98 GLY A CA 1
ATOM 745 C C . GLY A 1 98 ? 10.822 -6.523 -6.921 1.00 68.62 98 GLY A C 1
ATOM 746 O O . GLY A 1 98 ? 11.876 -6.680 -7.532 1.00 68.62 98 GLY A O 1
ATOM 747 N N . GLU A 1 99 ? 9.701 -7.145 -7.291 1.00 82.06 99 GLU A N 1
ATOM 748 C CA . GLU A 1 99 ? 9.558 -7.979 -8.489 1.00 82.06 99 GLU A CA 1
ATOM 749 C C . GLU A 1 99 ? 8.562 -7.349 -9.472 1.00 82.06 99 GLU A C 1
ATOM 751 O O . GLU A 1 99 ? 7.565 -6.754 -9.070 1.00 82.06 99 GLU A O 1
ATOM 756 N N . PHE A 1 100 ? 8.805 -7.508 -10.772 1.00 83.38 100 PHE A N 1
ATOM 757 C CA . PHE A 1 100 ? 7.869 -7.148 -11.834 1.00 83.38 100 PHE A CA 1
ATOM 758 C C . PHE A 1 100 ? 7.367 -8.404 -12.548 1.00 83.38 100 PHE A C 1
ATOM 760 O O . PHE A 1 100 ? 8.055 -9.424 -12.599 1.00 83.38 100 PHE A O 1
ATOM 767 N N . LEU A 1 101 ? 6.165 -8.331 -13.118 1.00 86.56 101 LEU A N 1
ATOM 768 C CA . LEU A 1 101 ? 5.626 -9.415 -13.927 1.00 86.56 101 LEU A CA 1
ATOM 769 C C . LEU A 1 101 ? 6.223 -9.365 -15.335 1.00 86.56 101 LEU A C 1
ATOM 771 O O . LEU A 1 101 ? 5.961 -8.430 -16.092 1.00 86.56 101 LEU A O 1
ATOM 775 N N . ASP A 1 102 ? 6.989 -10.386 -15.704 1.00 88.75 102 ASP A N 1
ATOM 776 C CA . ASP A 1 102 ? 7.413 -10.579 -17.082 1.00 88.75 102 ASP A CA 1
ATOM 777 C C . ASP A 1 102 ? 6.258 -11.177 -17.885 1.00 88.75 102 ASP A C 1
ATOM 779 O O . ASP A 1 102 ? 5.814 -12.305 -17.668 1.00 88.75 102 ASP A O 1
ATOM 783 N N . MET A 1 103 ? 5.749 -10.400 -18.836 1.00 87.19 103 MET A N 1
ATOM 784 C CA . MET A 1 103 ? 4.607 -10.805 -19.645 1.00 87.19 103 MET A CA 1
ATOM 785 C C . MET A 1 103 ? 4.963 -11.871 -20.690 1.00 87.19 103 MET A C 1
ATOM 787 O O . MET A 1 103 ? 4.062 -12.459 -21.274 1.00 87.19 103 MET A O 1
ATOM 791 N N . LYS A 1 104 ? 6.236 -12.166 -20.971 1.00 87.12 104 LYS A N 1
ATOM 792 C CA . LYS A 1 104 ? 6.612 -13.213 -21.935 1.00 87.12 104 LYS A CA 1
ATOM 793 C C . LYS A 1 104 ? 6.342 -14.606 -21.372 1.00 87.12 104 LYS A C 1
ATOM 795 O O . LYS A 1 104 ? 5.763 -15.435 -22.069 1.00 87.12 104 LYS A O 1
ATOM 800 N N . ASP A 1 105 ? 6.739 -14.841 -20.127 1.00 90.44 105 ASP A N 1
ATOM 801 C CA . ASP A 1 105 ? 6.604 -16.129 -19.433 1.00 90.44 105 ASP A CA 1
ATOM 802 C C . ASP A 1 105 ? 5.574 -16.110 -18.289 1.00 90.44 105 ASP A C 1
ATOM 804 O O 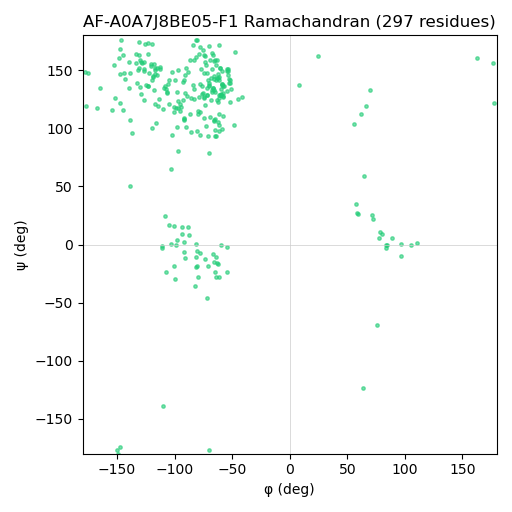. ASP A 1 105 ? 5.302 -17.151 -17.697 1.00 90.44 105 ASP A O 1
ATOM 808 N N . GLN A 1 106 ? 4.945 -14.957 -18.032 1.00 91.25 106 GLN A N 1
ATOM 809 C CA . GLN A 1 106 ? 3.964 -14.742 -16.963 1.00 91.25 106 GLN A CA 1
ATOM 810 C C . GLN A 1 106 ? 4.524 -15.059 -15.568 1.00 91.25 106 GLN A C 1
ATOM 812 O O . GLN A 1 106 ? 3.803 -15.543 -14.694 1.00 91.25 106 GLN A O 1
ATOM 817 N N . SER A 1 107 ? 5.814 -14.780 -15.360 1.00 92.50 107 SER A N 1
ATOM 818 C CA . SER A 1 107 ? 6.524 -15.028 -14.105 1.00 92.50 107 SER A CA 1
ATOM 819 C C . SER A 1 107 ? 7.032 -13.738 -13.461 1.00 92.50 107 SER A C 1
ATOM 821 O O . SER A 1 107 ? 7.299 -12.744 -14.135 1.00 92.50 107 SER A O 1
ATOM 823 N N . CYS A 1 108 ? 7.162 -13.744 -12.135 1.00 89.44 108 CYS A N 1
ATOM 824 C CA . CYS A 1 108 ? 7.741 -12.616 -11.414 1.00 89.44 108 CYS A CA 1
ATOM 825 C C . CYS A 1 108 ? 9.266 -12.645 -11.524 1.00 89.44 108 CYS A C 1
ATOM 827 O O . CYS A 1 108 ? 9.900 -13.656 -11.214 1.00 89.44 108 CYS A O 1
ATOM 829 N N . LYS A 1 109 ? 9.850 -11.527 -11.957 1.00 88.12 109 LYS A N 1
ATOM 830 C CA . LYS A 1 109 ? 11.297 -11.328 -12.071 1.00 88.12 109 LYS A CA 1
ATOM 831 C C . LYS A 1 109 ? 11.741 -10.183 -11.168 1.00 88.12 109 LYS A C 1
ATOM 833 O O . LYS A 1 109 ? 11.001 -9.211 -11.025 1.00 88.12 109 LYS A O 1
ATOM 838 N N . PRO A 1 110 ? 12.935 -10.259 -10.563 1.00 85.00 110 PRO A N 1
ATOM 839 C CA . PRO A 1 110 ? 13.446 -9.175 -9.735 1.00 85.00 110 PRO A CA 1
ATOM 840 C C . PRO A 1 110 ? 13.617 -7.898 -10.564 1.00 85.00 110 PRO A C 1
ATOM 842 O O . PRO A 1 110 ? 14.040 -7.947 -11.722 1.00 8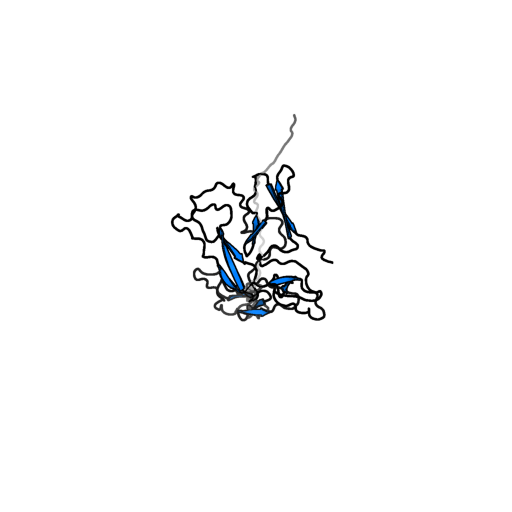5.00 110 PRO A O 1
ATOM 845 N N . CYS A 1 111 ? 13.295 -6.749 -9.973 1.00 80.19 111 CYS A N 1
ATOM 846 C CA . CYS A 1 111 ? 13.585 -5.453 -10.574 1.00 80.19 111 CYS A CA 1
ATOM 847 C C . CYS A 1 111 ? 15.098 -5.291 -10.759 1.00 80.19 111 CYS A C 1
ATOM 849 O O . CYS A 1 111 ? 15.890 -5.728 -9.924 1.00 80.19 111 CYS A O 1
ATOM 851 N N . ALA A 1 112 ? 15.495 -4.639 -11.852 1.00 80.31 112 ALA A N 1
ATOM 852 C CA . ALA A 1 112 ? 16.879 -4.213 -12.015 1.00 80.31 112 ALA A CA 1
ATOM 853 C C . ALA A 1 112 ? 17.272 -3.242 -10.889 1.00 80.31 112 ALA A C 1
ATOM 855 O O . ALA A 1 112 ? 16.424 -2.510 -10.370 1.00 80.31 112 ALA A O 1
ATOM 856 N N . GLU A 1 113 ? 18.558 -3.218 -10.544 1.00 71.00 113 GLU A N 1
ATOM 857 C CA . GLU A 1 113 ? 19.095 -2.328 -9.513 1.00 71.00 113 GLU A CA 1
ATOM 858 C C . GLU A 1 113 ? 18.674 -0.867 -9.761 1.00 71.00 113 GLU A C 1
ATOM 860 O O . GLU A 1 113 ? 18.706 -0.374 -10.891 1.00 71.00 113 GLU A O 1
ATOM 865 N N . GLY A 1 114 ? 18.223 -0.183 -8.704 1.00 59.91 114 GLY A N 1
ATOM 866 C CA . GLY A 1 114 ? 17.730 1.199 -8.780 1.00 59.91 114 GLY A CA 1
ATOM 867 C C . GLY A 1 114 ? 16.312 1.367 -9.347 1.00 59.91 114 GLY A C 1
ATOM 868 O O . GLY A 1 114 ? 15.867 2.497 -9.532 1.00 59.91 114 GLY A O 1
ATOM 869 N N . ARG A 1 115 ? 15.578 0.280 -9.623 1.00 63.22 115 ARG A N 1
ATOM 870 C CA . ARG A 1 115 ? 14.162 0.322 -10.022 1.00 63.22 115 ARG A CA 1
ATOM 871 C C . ARG A 1 115 ? 13.289 -0.381 -8.991 1.00 63.22 115 ARG A C 1
ATOM 873 O O . ARG A 1 115 ? 13.718 -1.334 -8.349 1.00 63.22 115 ARG A O 1
ATOM 880 N N . TYR A 1 116 ? 12.045 0.063 -8.869 1.00 65.62 116 TYR A N 1
ATOM 881 C CA . TYR A 1 116 ? 11.044 -0.589 -8.032 1.00 65.62 116 TYR A CA 1
ATOM 882 C C . TYR A 1 116 ? 9.791 -0.894 -8.851 1.00 65.62 116 TYR A C 1
ATOM 884 O O . TYR A 1 116 ? 9.473 -0.200 -9.817 1.00 65.62 116 TYR A O 1
ATOM 892 N N . SER A 1 117 ? 9.086 -1.950 -8.459 1.00 65.19 117 SER A N 1
ATOM 893 C CA . SER A 1 117 ? 7.749 -2.268 -8.944 1.00 65.19 117 SER A CA 1
ATOM 894 C C . SER A 1 117 ? 6.818 -2.357 -7.746 1.00 65.19 117 SER A C 1
ATOM 896 O O . SER A 1 117 ? 7.158 -2.948 -6.717 1.00 65.19 117 SER A O 1
ATOM 898 N N . LEU A 1 118 ? 5.640 -1.759 -7.894 1.00 56.16 118 LEU A N 1
ATOM 899 C CA . LEU A 1 118 ? 4.545 -1.840 -6.930 1.00 56.16 118 LEU A CA 1
ATOM 900 C C . LEU A 1 118 ? 3.657 -3.069 -7.186 1.00 56.16 118 LEU A C 1
ATOM 902 O O . LEU A 1 118 ? 2.585 -3.190 -6.595 1.00 56.16 118 LEU A O 1
ATOM 906 N N . GLY A 1 119 ? 4.061 -3.960 -8.099 1.00 64.06 119 GLY A N 1
ATOM 907 C CA . GLY A 1 119 ? 3.189 -5.001 -8.630 1.00 64.06 119 GLY A CA 1
ATOM 908 C C . GLY 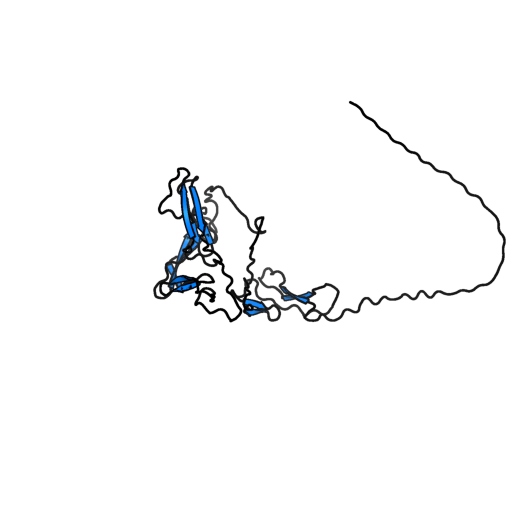A 1 119 ? 2.025 -4.375 -9.402 1.00 64.06 119 GLY A C 1
ATOM 909 O O . GLY A 1 119 ? 2.242 -3.598 -10.328 1.00 64.06 119 GLY A O 1
ATOM 910 N N . THR A 1 120 ? 0.790 -4.692 -9.007 1.00 51.16 120 THR A N 1
ATOM 911 C CA . THR A 1 120 ? -0.443 -4.063 -9.522 1.00 51.16 120 THR A CA 1
ATOM 912 C C . THR A 1 120 ? -0.777 -2.721 -8.860 1.00 51.16 120 THR A C 1
ATOM 914 O O . THR A 1 120 ? -1.815 -2.137 -9.162 1.00 51.16 120 THR A O 1
ATOM 917 N N . GLY A 1 121 ? 0.050 -2.250 -7.923 1.00 53.88 121 GLY A N 1
ATOM 918 C CA . GLY A 1 121 ? -0.162 -0.978 -7.243 1.00 53.88 121 GLY A CA 1
ATOM 919 C C . GLY A 1 121 ? -0.049 0.201 -8.207 1.00 53.88 121 GLY A C 1
ATOM 920 O O . GLY A 1 121 ? 0.918 0.316 -8.958 1.00 53.88 121 GLY A O 1
ATOM 921 N N . ILE A 1 122 ? -1.035 1.093 -8.162 1.00 58.69 122 ILE A N 1
ATOM 922 C CA . ILE A 1 122 ? -0.999 2.379 -8.856 1.00 58.69 122 ILE A CA 1
ATOM 923 C C . ILE A 1 122 ? -0.496 3.405 -7.841 1.00 58.69 122 ILE A C 1
ATOM 925 O O . ILE A 1 122 ? -1.102 3.568 -6.783 1.00 58.69 122 ILE A O 1
ATOM 929 N N . ARG A 1 123 ? 0.624 4.070 -8.141 1.00 60.72 123 ARG A N 1
ATOM 930 C CA . ARG A 1 123 ? 1.122 5.190 -7.335 1.00 60.72 123 ARG A CA 1
ATOM 931 C C . ARG A 1 123 ? 0.676 6.492 -7.962 1.00 60.72 123 ARG A C 1
ATOM 933 O O . ARG A 1 123 ? 0.998 6.763 -9.112 1.00 60.72 123 ARG A O 1
ATOM 940 N N . PHE A 1 124 ? -0.010 7.284 -7.158 1.00 60.75 124 PHE A N 1
ATOM 941 C CA . PHE A 1 124 ? -0.193 8.702 -7.394 1.00 60.75 124 PHE A CA 1
ATOM 942 C C . PHE A 1 124 ? 0.899 9.398 -6.582 1.00 60.75 124 PHE A C 1
ATOM 944 O O . PHE A 1 124 ? 0.971 9.219 -5.368 1.00 60.75 124 PHE A O 1
ATOM 951 N N . ASP A 1 125 ? 1.832 10.061 -7.253 1.00 51.12 125 ASP A N 1
ATOM 952 C CA . ASP A 1 125 ? 2.956 10.793 -6.659 1.00 51.12 125 ASP A CA 1
ATOM 953 C C . ASP A 1 125 ? 2.790 12.309 -6.764 1.00 51.12 125 ASP A C 1
ATOM 955 O O . ASP A 1 125 ? 3.307 13.031 -5.917 1.00 51.12 125 ASP A O 1
ATOM 959 N N . GLU A 1 126 ? 2.006 12.768 -7.736 1.00 51.22 126 GLU A N 1
ATOM 960 C CA . GLU A 1 126 ? 1.553 14.147 -7.875 1.00 51.22 126 GLU A CA 1
ATOM 961 C C . GLU A 1 126 ? 0.085 14.156 -8.316 1.00 51.22 126 GLU A C 1
ATOM 963 O O . GLU A 1 126 ? -0.312 13.403 -9.210 1.00 51.22 126 GLU A O 1
ATOM 968 N N . TRP A 1 127 ? -0.737 14.996 -7.684 1.00 59.47 127 TRP A N 1
ATOM 969 C CA . TRP A 1 127 ? -2.098 15.258 -8.140 1.00 59.47 127 TRP A CA 1
ATOM 970 C C . TRP A 1 127 ? -2.553 16.660 -7.722 1.00 59.47 127 TRP A C 1
ATOM 972 O O . TRP A 1 127 ? -2.506 17.019 -6.547 1.00 59.47 127 TRP A O 1
ATOM 982 N N . ASP A 1 128 ? -3.012 17.447 -8.695 1.00 68.75 128 ASP A N 1
ATOM 983 C CA . ASP A 1 128 ? -3.641 18.751 -8.440 1.00 68.75 128 ASP A CA 1
ATOM 984 C C . ASP A 1 128 ? -5.110 18.587 -8.000 1.00 68.75 128 ASP A C 1
ATOM 986 O O . ASP A 1 128 ? -5.646 19.399 -7.247 1.00 68.75 128 ASP A O 1
ATOM 990 N N . GLU A 1 129 ? -5.752 17.498 -8.437 1.00 60.66 129 GLU A N 1
ATOM 991 C CA . GLU A 1 129 ? -7.123 17.107 -8.102 1.00 60.66 129 GLU A CA 1
ATOM 992 C C . GLU A 1 129 ? -7.166 15.635 -7.665 1.00 60.66 129 GLU A C 1
ATOM 994 O O . GLU A 1 129 ? -6.331 14.832 -8.076 1.00 60.66 129 GLU A O 1
ATOM 999 N N . LEU A 1 130 ? -8.134 15.265 -6.821 1.00 51.81 130 LEU A N 1
ATOM 1000 C CA . LEU A 1 130 ? -8.241 13.911 -6.265 1.00 51.81 130 LEU A CA 1
ATOM 1001 C C . LEU A 1 130 ? -8.344 12.852 -7.395 1.00 51.81 130 LEU A C 1
ATOM 1003 O O . LEU A 1 130 ? -9.220 12.985 -8.254 1.00 51.81 130 LEU A O 1
ATOM 1007 N N . PRO A 1 131 ? -7.500 11.796 -7.411 1.00 66.75 131 PRO A N 1
ATOM 1008 C CA . PRO A 1 131 ? -7.487 10.829 -8.505 1.00 66.75 131 PRO A CA 1
ATOM 1009 C C . PRO A 1 131 ? -8.824 10.112 -8.723 1.00 66.75 131 PRO A C 1
ATOM 1011 O O . PRO A 1 131 ? -9.576 9.836 -7.788 1.00 66.75 131 PRO A O 1
ATOM 1014 N N . HIS A 1 132 ? -9.104 9.742 -9.973 1.00 52.31 132 HIS A N 1
ATOM 1015 C CA . HIS A 1 132 ? -10.344 9.055 -10.330 1.00 52.31 132 HIS A CA 1
ATOM 1016 C C . HIS A 1 132 ? -10.506 7.736 -9.550 1.00 52.31 132 HIS A C 1
ATOM 1018 O O . HIS A 1 132 ? -9.622 6.881 -9.568 1.00 52.31 132 HIS A O 1
ATOM 1024 N N . GLY A 1 133 ? -11.654 7.560 -8.887 1.00 49.19 133 GLY A N 1
ATOM 1025 C CA . GLY A 1 133 ? -11.937 6.413 -8.012 1.00 49.19 133 GLY A CA 1
ATOM 1026 C C . GLY A 1 133 ? -11.694 6.675 -6.522 1.00 49.19 133 GLY A C 1
ATOM 1027 O O . GLY A 1 133 ? -12.129 5.878 -5.696 1.00 49.19 133 GLY A O 1
ATOM 1028 N N . PHE A 1 134 ? -11.079 7.804 -6.169 1.00 39.69 134 PHE A N 1
ATOM 1029 C CA . PHE A 1 134 ? -11.026 8.299 -4.798 1.00 39.69 134 PHE A CA 1
ATOM 1030 C C . PHE A 1 134 ? -12.197 9.257 -4.560 1.00 39.69 134 PHE A C 1
ATOM 1032 O O . PHE A 1 134 ? -12.549 10.058 -5.424 1.00 39.69 134 PHE A O 1
ATOM 1039 N N . ALA A 1 135 ? -12.808 9.176 -3.380 1.00 48.16 135 ALA A N 1
ATOM 1040 C CA . ALA A 1 135 ? -13.855 10.089 -2.943 1.00 48.16 135 ALA A CA 1
ATOM 1041 C C . ALA A 1 135 ? -13.506 10.618 -1.551 1.00 48.16 135 ALA A C 1
ATOM 1043 O O . ALA A 1 135 ? -13.207 9.841 -0.647 1.00 48.16 135 ALA A O 1
ATOM 1044 N N . SER A 1 136 ? -13.556 11.939 -1.382 1.00 40.28 136 SER A N 1
ATOM 1045 C CA . SER A 1 136 ? -13.555 12.565 -0.061 1.00 40.28 136 SER A CA 1
ATOM 1046 C C . SER A 1 136 ? -15.008 12.699 0.380 1.00 40.28 136 SER A C 1
ATOM 1048 O O . SER A 1 136 ? -15.743 13.549 -0.123 1.00 40.28 136 SER A O 1
ATOM 1050 N N . LEU A 1 137 ? -15.451 11.792 1.248 1.00 43.28 137 LEU A N 1
ATOM 1051 C CA . LEU A 1 137 ? -16.788 11.823 1.826 1.00 43.28 137 LEU A CA 1
ATOM 1052 C C . LEU A 1 137 ? -16.692 12.469 3.206 1.00 43.28 137 LEU A C 1
ATOM 1054 O O . LEU A 1 137 ? -16.301 11.829 4.176 1.00 43.28 137 LEU A O 1
ATOM 1058 N N . SER A 1 138 ? -17.057 13.744 3.301 1.00 34.78 138 SER A N 1
ATOM 1059 C CA . SER A 1 138 ? -17.364 14.364 4.586 1.00 34.78 138 SER A CA 1
ATOM 1060 C C . SER A 1 138 ? -18.830 14.080 4.900 1.00 34.78 138 SER A C 1
ATOM 1062 O O . SER A 1 138 ? -19.717 14.764 4.384 1.00 34.78 138 SER A O 1
ATOM 1064 N N . THR A 1 139 ? -19.105 13.052 5.698 1.00 42.56 139 THR A N 1
ATOM 1065 C CA . THR A 1 139 ? -20.440 12.907 6.282 1.00 42.56 139 THR A CA 1
ATOM 1066 C C . THR A 1 139 ? -20.517 13.765 7.538 1.00 42.56 139 THR A C 1
ATOM 1068 O O . THR A 1 139 ? -19.618 13.727 8.377 1.00 42.56 139 THR A O 1
ATOM 1071 N N . ASN A 1 140 ? -21.601 14.525 7.696 1.00 49.78 140 ASN A N 1
ATOM 1072 C CA . ASN A 1 140 ? -22.024 14.886 9.043 1.00 49.78 140 ASN A CA 1
ATOM 1073 C C . ASN A 1 140 ? -22.338 13.560 9.748 1.00 49.78 140 ASN A C 1
ATOM 1075 O O . ASN A 1 140 ? -23.024 12.714 9.170 1.00 49.78 140 ASN A O 1
ATOM 1079 N N . MET A 1 141 ? -21.782 13.336 10.938 1.00 50.31 141 MET A N 1
ATOM 1080 C CA . MET A 1 141 ? -22.069 12.142 11.734 1.00 50.31 141 MET A CA 1
ATOM 1081 C C . MET A 1 141 ? -23.503 12.217 12.265 1.00 50.31 141 MET A C 1
ATOM 1083 O O . MET A 1 141 ? -23.740 12.563 13.418 1.00 50.31 141 MET A O 1
ATOM 1087 N N . GLU A 1 142 ? -24.477 11.904 11.417 1.00 55.06 142 GLU A N 1
ATOM 1088 C CA . GLU A 1 142 ? -25.749 11.379 11.891 1.00 55.06 142 GLU A CA 1
ATOM 1089 C C . GLU A 1 142 ? -25.500 9.897 12.182 1.00 55.06 142 GLU A C 1
ATOM 1091 O O . GLU A 1 142 ? -25.157 9.128 11.286 1.00 55.06 142 GLU A O 1
ATOM 1096 N N . ILE A 1 143 ? -25.553 9.520 13.463 1.00 57.72 143 ILE A N 1
ATOM 1097 C CA . ILE A 1 143 ? -25.441 8.125 13.899 1.00 57.72 143 ILE A CA 1
ATOM 1098 C C . ILE A 1 143 ? -26.660 7.395 13.337 1.00 57.72 143 ILE A C 1
ATOM 1100 O O . ILE A 1 143 ? -27.735 7.416 13.937 1.00 57.72 143 ILE A O 1
ATOM 1104 N N . ASP A 1 144 ? -26.507 6.794 12.164 1.00 61.25 144 ASP A N 1
ATOM 1105 C CA . ASP A 1 144 ? -27.562 6.016 11.539 1.00 61.25 144 ASP A CA 1
ATOM 1106 C C . ASP A 1 144 ? -27.360 4.527 11.835 1.00 61.25 144 ASP A C 1
ATOM 1108 O O . ASP A 1 144 ? -26.877 3.753 11.009 1.00 61.25 144 ASP A O 1
ATOM 1112 N N . GLU A 1 145 ? -27.777 4.106 13.034 1.00 63.19 145 GLU A N 1
ATOM 1113 C CA . GLU A 1 145 ? -27.832 2.687 13.423 1.00 63.19 145 GLU A CA 1
ATOM 1114 C C . GLU A 1 145 ? -28.748 1.840 12.511 1.00 63.19 145 GLU A C 1
ATOM 1116 O O . GLU A 1 145 ? -28.864 0.635 12.730 1.00 63.19 145 GLU A O 1
ATOM 1121 N N . SER A 1 146 ? -29.396 2.423 11.490 1.00 72.31 146 SER A N 1
ATOM 1122 C CA . SER A 1 146 ? -30.187 1.685 10.501 1.00 72.31 146 SER A CA 1
ATOM 1123 C C . SER A 1 146 ? -29.351 0.977 9.425 1.00 72.31 146 SER A C 1
ATOM 1125 O O . SER A 1 146 ? -29.898 0.166 8.673 1.00 72.31 146 SER A O 1
ATOM 1127 N N . THR A 1 147 ? -28.031 1.202 9.381 1.00 86.88 147 THR A N 1
ATOM 1128 C CA . THR A 1 147 ? -27.122 0.509 8.451 1.00 86.88 147 THR A CA 1
ATOM 1129 C C . THR A 1 147 ? -26.409 -0.676 9.113 1.00 86.88 147 THR A C 1
ATOM 1131 O O . THR A 1 147 ? -25.841 -0.556 10.199 1.00 86.88 147 THR A O 1
ATOM 1134 N N . ALA A 1 148 ? -26.422 -1.842 8.456 1.00 90.75 148 ALA A N 1
ATOM 1135 C CA . ALA A 1 148 ? -25.762 -3.063 8.928 1.00 90.75 148 ALA A CA 1
ATOM 1136 C C . ALA A 1 148 ? -24.231 -2.947 8.851 1.00 90.75 148 ALA A C 1
ATOM 1138 O O . ALA A 1 148 ? -23.703 -2.500 7.835 1.00 90.75 148 ALA A O 1
ATOM 1139 N N . CYS A 1 149 ? -23.518 -3.387 9.893 1.00 91.25 149 CYS A N 1
ATOM 1140 C CA . CYS A 1 149 ? -22.052 -3.380 9.887 1.00 91.25 149 CYS A CA 1
ATOM 1141 C C . CYS A 1 149 ? -21.469 -4.275 8.780 1.00 91.25 149 CYS A C 1
ATOM 1143 O O . CYS A 1 149 ? -21.951 -5.381 8.532 1.00 91.25 149 CYS A O 1
ATOM 1145 N N . THR A 1 150 ? -20.371 -3.827 8.183 1.00 90.31 150 THR A N 1
ATOM 1146 C CA . THR A 1 150 ? -19.606 -4.489 7.121 1.00 90.31 150 THR A CA 1
ATOM 1147 C C . THR A 1 150 ? -18.144 -4.694 7.531 1.00 90.31 150 THR A C 1
ATOM 1149 O O . THR A 1 150 ? -17.691 -4.229 8.577 1.00 90.31 150 THR A O 1
ATOM 1152 N N . ASP A 1 151 ? -17.381 -5.410 6.705 1.00 85.69 151 ASP A N 1
ATOM 1153 C CA . ASP A 1 151 ? -15.943 -5.648 6.900 1.00 85.69 151 ASP A CA 1
ATOM 1154 C C . ASP A 1 151 ? -15.079 -4.383 6.781 1.00 85.69 151 ASP A C 1
ATOM 1156 O O . ASP A 1 151 ? -13.897 -4.413 7.113 1.00 85.69 151 ASP A O 1
ATOM 1160 N N . LYS A 1 152 ? -15.673 -3.265 6.352 1.00 81.19 152 LYS A N 1
ATOM 1161 C CA . LYS A 1 152 ? -15.042 -1.941 6.297 1.00 81.19 152 LYS A CA 1
ATOM 1162 C C . LYS A 1 152 ? -15.238 -1.125 7.572 1.00 81.19 152 LYS A C 1
ATOM 1164 O O . LYS A 1 152 ? -14.581 -0.104 7.736 1.00 81.19 152 LYS A O 1
ATOM 1169 N N . ASP A 1 153 ? -16.127 -1.566 8.460 1.00 83.69 153 ASP A N 1
ATOM 1170 C CA . ASP A 1 153 ? -16.486 -0.832 9.676 1.00 83.69 153 ASP A CA 1
ATOM 1171 C C . ASP A 1 153 ? -15.626 -1.232 10.885 1.00 83.69 153 ASP A C 1
ATOM 1173 O O . ASP A 1 153 ? -15.709 -0.619 11.950 1.00 83.69 153 ASP A O 1
ATOM 1177 N N . TYR A 1 154 ? -14.772 -2.247 10.740 1.00 86.94 154 TYR A N 1
ATOM 1178 C CA . TYR A 1 154 ? -13.782 -2.629 11.739 1.00 86.94 154 TYR A CA 1
ATOM 1179 C C . TYR A 1 154 ? -12.392 -2.745 11.120 1.00 86.94 154 TYR A C 1
ATOM 1181 O O . TYR A 1 154 ? -12.222 -3.023 9.938 1.00 86.94 154 TYR A O 1
ATOM 1189 N N . PHE A 1 155 ? -11.378 -2.591 11.958 1.00 84.75 155 PHE A N 1
ATOM 1190 C CA . PHE A 1 155 ? -9.980 -2.780 11.596 1.00 84.75 155 PHE A CA 1
ATOM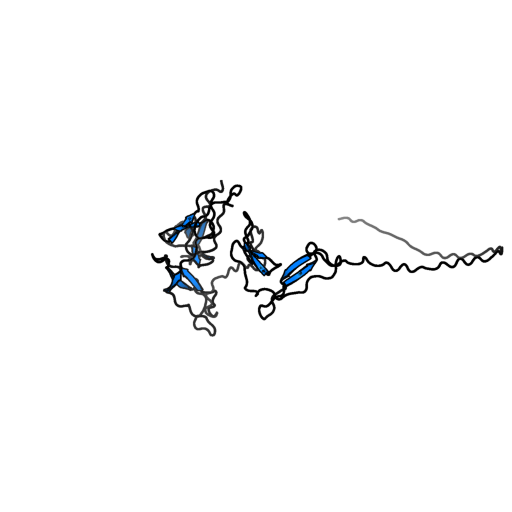 1191 C C . PHE A 1 155 ? -9.299 -3.678 12.629 1.00 84.75 155 PHE A C 1
ATOM 1193 O O . PHE A 1 155 ? -9.897 -4.068 13.638 1.00 84.75 155 PHE A O 1
ATOM 1200 N N . TYR A 1 156 ? -8.043 -4.035 12.379 1.00 84.56 156 TYR A N 1
ATOM 1201 C CA . TYR A 1 156 ? -7.226 -4.753 13.348 1.00 84.56 156 TYR A CA 1
ATOM 1202 C C . TYR A 1 156 ? -5.907 -4.035 13.597 1.00 84.56 156 TYR A C 1
ATOM 1204 O O . TYR A 1 156 ? -5.341 -3.390 12.716 1.00 84.56 156 TYR A O 1
ATOM 1212 N N . THR A 1 157 ? -5.396 -4.185 14.811 1.00 80.12 157 THR A N 1
ATOM 1213 C CA . THR A 1 157 ? -4.045 -3.767 15.176 1.00 80.12 157 THR A CA 1
ATOM 1214 C C . THR A 1 157 ? -3.251 -4.945 15.720 1.00 80.12 157 THR A C 1
ATOM 1216 O O . THR A 1 157 ? -3.804 -5.986 16.078 1.00 80.12 157 THR A O 1
ATOM 1219 N N . HIS A 1 158 ? -1.933 -4.783 15.767 1.00 81.88 158 HIS A N 1
ATOM 1220 C CA . HIS A 1 158 ? -1.024 -5.744 16.377 1.00 81.88 158 HIS A CA 1
ATOM 1221 C C . HIS A 1 158 ? -0.647 -5.274 17.782 1.00 81.88 158 HIS A C 1
ATOM 1223 O O . HIS A 1 158 ? -0.416 -4.085 18.010 1.00 81.88 158 HIS A O 1
ATOM 1229 N N . THR A 1 159 ? -0.538 -6.200 18.732 1.00 84.19 159 THR A N 1
ATOM 1230 C CA . THR A 1 159 ? 0.144 -5.906 19.998 1.00 84.19 159 THR A CA 1
ATOM 1231 C C . THR A 1 159 ? 1.652 -5.764 19.783 1.00 84.19 159 THR A C 1
ATOM 1233 O O . THR A 1 159 ? 2.191 -6.130 18.734 1.00 84.19 159 THR A O 1
ATOM 1236 N N . ALA A 1 160 ? 2.366 -5.305 20.814 1.00 81.19 160 ALA A N 1
ATOM 12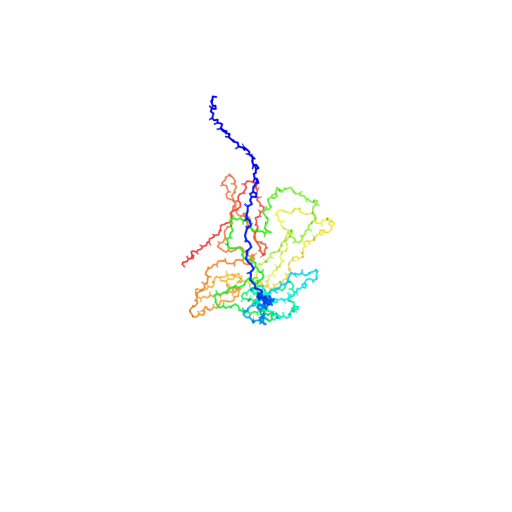37 C CA . ALA A 1 160 ? 3.819 -5.418 20.831 1.00 81.19 160 ALA A CA 1
ATOM 1238 C C . ALA A 1 160 ? 4.243 -6.873 20.571 1.00 81.19 160 ALA A C 1
ATOM 1240 O O . ALA A 1 160 ? 3.618 -7.818 21.064 1.00 81.19 160 ALA A O 1
ATOM 1241 N N . CYS A 1 161 ? 5.291 -7.026 19.770 1.00 83.69 161 CYS A N 1
ATOM 1242 C CA . CYS A 1 161 ? 5.898 -8.316 19.497 1.00 83.69 161 CYS A CA 1
ATOM 1243 C C . CYS A 1 161 ? 6.560 -8.873 20.757 1.00 83.69 161 CYS A C 1
ATOM 1245 O O . CYS A 1 161 ? 7.308 -8.168 21.438 1.00 83.69 161 CYS A O 1
ATOM 1247 N N . ASP A 1 162 ? 6.307 -10.144 21.045 1.00 84.31 162 ASP A N 1
ATOM 1248 C CA . ASP A 1 162 ? 6.951 -10.853 22.140 1.00 84.31 162 ASP A CA 1
ATOM 1249 C C . ASP A 1 162 ? 8.361 -11.347 21.760 1.00 84.31 162 ASP A C 1
ATOM 1251 O O . ASP A 1 162 ? 8.826 -11.210 20.623 1.00 84.31 162 ASP A O 1
ATOM 1255 N N . ALA A 1 163 ? 9.064 -11.932 22.734 1.00 83.06 163 ALA A N 1
ATOM 1256 C CA . ALA A 1 163 ? 10.423 -12.447 22.553 1.00 83.06 163 ALA A CA 1
ATOM 1257 C C . ALA A 1 163 ? 10.525 -13.597 21.529 1.00 83.06 163 ALA A C 1
ATOM 1259 O O . ALA A 1 163 ? 11.621 -13.893 21.059 1.00 83.06 163 ALA A O 1
ATOM 1260 N N . ASN A 1 164 ? 9.405 -14.232 21.165 1.00 84.75 164 ASN A N 1
ATOM 1261 C CA . ASN A 1 164 ? 9.354 -15.287 20.153 1.00 84.75 164 ASN A CA 1
ATOM 1262 C C . ASN A 1 164 ? 9.060 -14.730 18.749 1.00 84.75 164 ASN A C 1
ATOM 1264 O O . ASN A 1 164 ? 8.958 -15.496 17.791 1.00 84.75 164 ASN A O 1
ATOM 1268 N N . GLY A 1 165 ? 8.927 -13.406 18.608 1.00 83.12 165 GLY A N 1
ATOM 1269 C CA . GLY A 1 165 ? 8.548 -12.771 17.352 1.00 83.12 165 GLY A CA 1
ATOM 1270 C C . GLY A 1 165 ? 7.081 -13.000 16.988 1.00 83.12 165 GLY A C 1
ATOM 1271 O O . GLY A 1 165 ? 6.742 -12.945 15.801 1.00 83.12 165 GLY A O 1
ATOM 1272 N N . GLU A 1 166 ? 6.227 -13.251 17.981 1.00 89.00 166 GLU A N 1
ATOM 1273 C CA . GLU A 1 166 ? 4.780 -13.347 17.817 1.00 89.00 166 GLU A CA 1
ATOM 1274 C C . GLU A 1 166 ? 4.093 -12.062 18.290 1.00 89.00 166 GLU A C 1
ATOM 1276 O O . GLU A 1 166 ? 4.536 -11.386 19.217 1.00 89.00 166 GLU A O 1
ATOM 1281 N N . THR A 1 167 ? 2.978 -11.726 17.657 1.00 86.75 167 THR A N 1
ATOM 1282 C CA . THR A 1 167 ? 2.079 -10.639 18.050 1.00 86.75 167 THR A CA 1
ATOM 1283 C C . THR A 1 167 ? 0.643 -11.159 18.072 1.00 86.75 167 THR A C 1
ATOM 1285 O O . THR A 1 167 ? 0.361 -12.235 17.545 1.00 86.75 167 THR A O 1
ATOM 1288 N N . GLN A 1 168 ? -0.268 -10.440 18.719 1.00 90.00 168 GLN A N 1
ATOM 1289 C CA . GLN A 1 168 ? -1.688 -10.772 18.749 1.00 90.00 168 GLN A CA 1
ATOM 1290 C C . GLN A 1 168 ? -2.478 -9.788 17.891 1.00 90.00 168 GLN A C 1
ATOM 1292 O O . GLN A 1 168 ? -2.301 -8.574 18.011 1.00 90.00 168 GLN A O 1
ATOM 1297 N N . LEU A 1 169 ? -3.373 -10.323 17.058 1.00 87.12 169 LEU A N 1
ATOM 1298 C CA . LEU A 1 169 ? -4.340 -9.529 16.305 1.00 87.12 169 LEU A CA 1
ATOM 1299 C C . LEU A 1 169 ? -5.458 -9.039 17.224 1.00 87.12 169 LEU A C 1
ATOM 1301 O O . LEU A 1 169 ? -6.116 -9.835 17.897 1.00 87.12 169 LEU A O 1
ATOM 1305 N N . MET A 1 170 ? -5.690 -7.732 17.220 1.00 87.75 170 MET A N 1
ATOM 1306 C CA . MET A 1 170 ? -6.710 -7.061 18.016 1.00 87.75 170 MET A CA 1
ATOM 1307 C C . MET A 1 170 ? -7.689 -6.351 17.085 1.00 87.75 170 MET A C 1
ATOM 1309 O O . MET A 1 170 ? -7.402 -5.263 16.594 1.00 87.75 170 MET A O 1
ATOM 1313 N N . TYR A 1 171 ? -8.841 -6.968 16.848 1.00 89.62 171 TYR A N 1
ATOM 1314 C CA . TYR A 1 171 ? -9.937 -6.383 16.085 1.00 89.62 171 TYR A CA 1
ATOM 1315 C C . TYR A 1 171 ? -10.688 -5.348 16.921 1.00 89.62 171 TYR A C 1
ATOM 1317 O O . TYR A 1 171 ? -10.981 -5.574 18.100 1.00 89.62 171 TYR A O 1
ATOM 1325 N N . LYS A 1 172 ? -11.004 -4.211 16.300 1.00 88.38 172 LYS A N 1
ATOM 1326 C CA . LYS A 1 172 ? -11.758 -3.107 16.895 1.00 88.38 172 LYS A CA 1
ATOM 1327 C C . LYS A 1 172 ? -12.683 -2.488 15.853 1.00 88.38 172 LYS A C 1
ATOM 1329 O O . LYS A 1 172 ? -12.302 -2.345 14.696 1.00 88.38 172 LYS A O 1
ATOM 1334 N N . TRP A 1 173 ? -13.880 -2.096 16.280 1.00 87.44 173 TRP A N 1
ATOM 1335 C CA . TRP A 1 173 ? -14.752 -1.249 15.468 1.00 87.44 173 TRP A CA 1
ATOM 1336 C C . TRP A 1 173 ? -14.101 0.121 15.246 1.00 87.44 173 TRP A C 1
ATOM 1338 O O . TRP A 1 173 ? -13.499 0.667 16.176 1.00 87.44 173 TRP A O 1
ATOM 1348 N N . ALA A 1 174 ? -14.255 0.677 14.045 1.00 81.06 174 ALA A N 1
ATOM 1349 C CA . ALA A 1 174 ? -13.964 2.079 13.785 1.00 81.06 174 ALA A CA 1
ATOM 1350 C C . ALA A 1 174 ? -14.828 2.959 14.699 1.00 81.06 174 ALA A C 1
ATOM 1352 O O . ALA A 1 174 ? -16.001 2.657 14.940 1.00 81.06 174 ALA A O 1
ATOM 1353 N N . GLN A 1 175 ? -14.235 4.018 15.256 1.00 73.44 175 GLN A N 1
ATOM 1354 C CA . GLN A 1 175 ? -14.946 4.953 16.123 1.00 73.44 175 GLN A CA 1
ATOM 1355 C C . GLN A 1 175 ? -15.176 6.303 15.419 1.00 73.44 175 GLN A C 1
ATOM 1357 O O . GLN A 1 175 ? -14.234 6.826 14.826 1.00 73.44 175 GLN A O 1
ATOM 1362 N N . PRO A 1 176 ? -16.386 6.888 15.528 1.00 72.69 176 PRO A N 1
ATOM 1363 C CA . PRO A 1 176 ? -17.554 6.328 16.211 1.00 72.69 176 PRO A CA 1
ATOM 1364 C C . PRO A 1 176 ? -18.169 5.162 15.432 1.00 72.69 176 PRO A C 1
ATOM 1366 O O . PRO A 1 176 ? -18.156 5.131 14.205 1.00 72.69 176 PRO A O 1
ATOM 1369 N N . LYS A 1 177 ? -18.725 4.194 16.165 1.00 83.25 177 LYS A N 1
ATOM 1370 C CA . LYS A 1 177 ? -19.412 3.058 15.555 1.00 83.25 177 LYS A CA 1
ATOM 1371 C C . LYS A 1 177 ? -20.770 3.532 15.038 1.00 83.25 177 LYS A C 1
ATOM 1373 O O . LYS A 1 177 ? -21.664 3.804 15.833 1.00 83.25 177 LYS A O 1
ATOM 1378 N N . ILE A 1 178 ? -20.906 3.620 13.720 1.00 81.12 178 ILE A N 1
ATOM 1379 C CA . ILE A 1 178 ? -22.095 4.150 13.029 1.00 81.12 178 ILE A CA 1
ATOM 1380 C C . ILE A 1 178 ? -22.973 3.056 12.401 1.00 81.12 178 ILE A C 1
ATOM 1382 O O . ILE A 1 178 ? -23.781 3.345 11.530 1.00 81.12 178 ILE A O 1
ATOM 1386 N N . CYS A 1 179 ? -22.800 1.798 12.807 1.00 85.88 179 CYS A N 1
ATOM 1387 C CA . CYS A 1 179 ? -23.502 0.656 12.225 1.00 85.88 179 CYS A CA 1
ATOM 1388 C C . CYS A 1 179 ? -24.106 -0.262 13.300 1.00 85.88 179 CYS A C 1
ATOM 1390 O O . CYS A 1 179 ? -23.574 -0.401 14.409 1.00 85.88 179 CYS A O 1
ATOM 1392 N N . GLY A 1 180 ? -25.212 -0.922 12.954 1.00 89.50 180 GLY A N 1
ATOM 1393 C CA . GLY A 1 180 ? -25.893 -1.913 13.784 1.00 89.50 180 GLY A CA 1
ATOM 1394 C C . GLY A 1 180 ? -25.362 -3.328 13.546 1.00 89.50 180 GLY A C 1
ATOM 1395 O O . GLY A 1 180 ? -25.339 -3.815 12.417 1.00 89.50 180 GLY A O 1
ATOM 1396 N N . GLU A 1 181 ? -24.975 -4.025 14.620 1.00 92.12 181 GLU A N 1
ATOM 1397 C CA . GLU A 1 181 ? -24.537 -5.432 14.550 1.00 92.12 181 GLU A CA 1
ATOM 1398 C C . GLU A 1 181 ? -25.710 -6.420 14.507 1.00 92.12 181 GLU A C 1
ATOM 1400 O O . GLU A 1 181 ? -25.515 -7.585 14.165 1.00 92.12 181 GLU A O 1
ATOM 1405 N N . ASP A 1 182 ? -26.903 -5.997 14.922 1.00 91.12 182 ASP A N 1
ATOM 1406 C CA . ASP A 1 182 ? -28.082 -6.866 15.059 1.00 91.12 182 ASP A CA 1
ATOM 1407 C C . ASP A 1 182 ? -29.025 -6.788 13.852 1.00 91.12 182 ASP A C 1
ATOM 1409 O O . ASP A 1 182 ? -30.087 -7.410 13.837 1.00 91.12 182 ASP A O 1
ATOM 1413 N N . LEU A 1 183 ? -28.623 -6.037 12.826 1.00 91.38 183 LEU A N 1
ATOM 1414 C CA . LEU A 1 183 ? -29.329 -5.959 11.559 1.00 91.38 183 LEU A CA 1
ATOM 1415 C C . LEU A 1 183 ? -29.063 -7.201 10.707 1.00 91.38 183 LEU A C 1
ATOM 1417 O O . LEU A 1 183 ? -28.013 -7.843 10.788 1.00 91.38 183 LEU A O 1
ATOM 1421 N N . GLU A 1 184 ? -30.033 -7.540 9.864 1.00 92.25 184 GLU A N 1
ATOM 1422 C CA . GLU A 1 184 ? -29.906 -8.665 8.946 1.00 92.25 184 GLU A CA 1
ATOM 1423 C C . GLU A 1 184 ? -28.732 -8.438 7.978 1.00 92.25 184 GLU A C 1
ATOM 1425 O O . GLU A 1 184 ? -28.636 -7.399 7.329 1.00 92.25 184 GLU A O 1
ATOM 1430 N N . GLY A 1 185 ? -27.816 -9.409 7.906 1.00 89.25 185 GLY A N 1
ATOM 1431 C CA . GLY A 1 185 ? -26.608 -9.321 7.078 1.00 89.25 185 GLY A CA 1
ATOM 1432 C C . GLY A 1 185 ? -25.429 -8.574 7.711 1.00 89.25 185 GLY A C 1
ATOM 1433 O O . GLY A 1 185 ? -24.371 -8.518 7.088 1.00 89.25 185 GLY A O 1
ATOM 1434 N N . ALA A 1 186 ? -25.566 -8.050 8.935 1.00 92.69 186 ALA A N 1
ATOM 1435 C CA . ALA A 1 186 ? -24.466 -7.391 9.632 1.00 92.69 186 ALA A CA 1
ATOM 1436 C C . ALA A 1 186 ? -23.346 -8.375 10.000 1.00 92.69 186 ALA A C 1
ATOM 1438 O O . ALA A 1 186 ? -23.589 -9.460 10.544 1.00 92.69 186 ALA A O 1
ATOM 1439 N N . VAL A 1 187 ? -22.099 -7.978 9.751 1.00 94.12 187 VAL A N 1
ATOM 1440 C CA . VAL A 1 187 ? -20.929 -8.724 10.223 1.00 94.12 187 VAL A CA 1
ATOM 1441 C C . VAL A 1 187 ? -20.735 -8.507 11.724 1.00 94.12 187 VAL A C 1
ATOM 1443 O O . VAL A 1 187 ? -21.026 -7.439 12.263 1.00 94.12 187 VAL A O 1
ATOM 1446 N N . LYS A 1 188 ? -20.221 -9.530 12.410 1.00 93.00 188 LYS A N 1
ATOM 1447 C CA . LYS A 1 188 ? -19.803 -9.436 13.815 1.00 93.00 188 LYS A CA 1
ATOM 1448 C C . LYS A 1 188 ? -18.301 -9.195 13.889 1.00 93.00 188 LYS A C 1
ATOM 1450 O O . LYS A 1 188 ? -17.556 -9.671 13.031 1.00 93.00 188 LYS A O 1
ATOM 1455 N N . LEU A 1 189 ? -17.859 -8.510 14.942 1.00 92.62 189 LEU A N 1
ATOM 1456 C CA . LEU A 1 189 ? -16.436 -8.274 15.158 1.00 92.62 189 LEU A CA 1
ATOM 1457 C C . LEU A 1 189 ? -15.695 -9.620 15.306 1.00 92.62 189 LEU A C 1
ATOM 1459 O O . LEU A 1 189 ? -16.110 -10.448 16.127 1.00 92.62 189 LEU A O 1
ATOM 1463 N N . PRO A 1 190 ? -14.609 -9.862 14.551 1.00 92.38 190 PRO A N 1
ATOM 1464 C CA . PRO A 1 190 ? -13.841 -11.094 14.684 1.00 92.38 190 PRO A CA 1
ATOM 1465 C C . PRO A 1 190 ? -13.202 -11.252 16.072 1.00 92.38 190 PRO A C 1
ATOM 1467 O O . PRO A 1 190 ? -12.972 -10.283 16.799 1.00 92.38 190 PRO A O 1
ATOM 1470 N N . ALA A 1 191 ? -12.873 -12.493 16.439 1.00 91.50 191 ALA A N 1
ATOM 1471 C CA . ALA A 1 191 ? -12.218 -12.782 17.710 1.00 91.50 191 ALA A CA 1
ATOM 1472 C C . ALA A 1 191 ? -10.775 -12.245 17.738 1.00 91.50 191 ALA A C 1
ATOM 1474 O O . ALA A 1 191 ? -9.940 -12.609 16.909 1.00 91.50 191 ALA A O 1
ATOM 1475 N N . SER A 1 192 ? -10.483 -11.413 18.737 1.00 92.38 192 SER A N 1
ATOM 1476 C CA . SER A 1 192 ? -9.139 -10.902 19.024 1.00 92.38 192 SER A CA 1
ATOM 1477 C C . SER A 1 192 ? -8.287 -11.903 19.812 1.00 92.38 192 SER A C 1
ATOM 1479 O O . SER A 1 192 ? -8.807 -12.806 20.466 1.00 92.38 192 SER A O 1
ATOM 1481 N N . GLY A 1 193 ? -6.966 -11.710 19.794 1.00 88.69 193 GLY A N 1
ATOM 1482 C CA . GLY A 1 193 ? -5.995 -12.486 20.575 1.00 88.69 193 GLY A CA 1
ATOM 1483 C C . GLY A 1 193 ? -5.337 -13.640 19.815 1.00 88.69 193 GLY A C 1
ATOM 1484 O O . GLY A 1 193 ? -4.504 -14.349 20.380 1.00 88.69 193 GLY A O 1
ATOM 1485 N N . VAL A 1 194 ? -5.674 -13.836 18.535 1.00 90.31 194 VAL A N 1
ATOM 1486 C CA . VAL A 1 194 ? -5.001 -14.828 17.685 1.00 90.31 194 VAL A CA 1
ATOM 1487 C C . VAL A 1 194 ? -3.528 -14.451 17.552 1.00 90.31 194 VAL A C 1
ATOM 1489 O O . VAL A 1 194 ? -3.206 -13.349 17.104 1.00 90.31 194 VAL A O 1
ATOM 1492 N N . LYS A 1 195 ? -2.639 -15.372 17.937 1.00 90.25 195 LYS A N 1
ATOM 1493 C CA . LYS A 1 195 ? -1.194 -15.202 17.786 1.00 90.25 195 LYS A CA 1
ATOM 1494 C C . LYS A 1 195 ? -0.766 -15.412 16.338 1.00 90.25 195 LYS A C 1
ATOM 1496 O O . LYS A 1 195 ? -1.067 -16.442 15.736 1.00 90.25 195 LYS A O 1
ATOM 1501 N N . THR A 1 196 ? -0.012 -14.462 15.808 1.00 89.06 196 THR A N 1
ATOM 1502 C CA . THR A 1 196 ? 0.565 -14.498 14.464 1.00 89.06 196 THR A CA 1
ATOM 1503 C C . THR A 1 196 ? 2.032 -14.085 14.513 1.00 89.06 196 THR A C 1
ATOM 1505 O O . THR A 1 196 ? 2.503 -13.510 15.495 1.00 89.06 196 THR A O 1
ATOM 1508 N N . ARG A 1 197 ? 2.791 -14.370 13.449 1.00 87.81 197 ARG A N 1
ATOM 1509 C CA . ARG A 1 197 ? 4.156 -13.842 13.326 1.00 87.81 197 ARG A CA 1
ATOM 1510 C C . ARG A 1 197 ? 4.124 -12.327 13.179 1.00 87.81 197 ARG A C 1
ATOM 1512 O O . ARG A 1 197 ? 3.247 -11.788 12.508 1.00 87.81 197 ARG A O 1
ATOM 1519 N N . CYS A 1 198 ? 5.121 -11.667 13.753 1.00 83.25 198 CYS A N 1
ATOM 1520 C CA . CYS A 1 198 ? 5.281 -10.233 13.598 1.00 83.25 198 CYS A CA 1
ATOM 1521 C C . CYS A 1 198 ? 5.437 -9.829 12.124 1.00 83.25 198 CYS A C 1
ATOM 1523 O O . CYS A 1 198 ? 6.205 -10.478 11.402 1.00 83.25 198 CYS A O 1
ATOM 1525 N N . PRO A 1 199 ? 4.764 -8.750 11.695 1.00 79.94 199 PRO A N 1
ATOM 1526 C CA . PRO A 1 199 ? 4.936 -8.201 10.358 1.00 79.94 199 PRO A CA 1
ATOM 1527 C C . PRO A 1 199 ? 6.363 -7.653 10.150 1.00 79.94 199 PRO A C 1
ATOM 1529 O O . PRO A 1 199 ? 7.062 -7.365 11.130 1.00 79.94 199 PRO A O 1
ATOM 1532 N N . PRO A 1 200 ? 6.810 -7.516 8.887 1.00 82.25 200 PRO A N 1
ATOM 1533 C CA . PRO A 1 200 ? 8.069 -6.852 8.562 1.00 82.25 200 PRO A CA 1
ATOM 1534 C C . PRO A 1 200 ? 8.018 -5.350 8.887 1.00 82.25 200 PRO A C 1
ATOM 1536 O O . PRO A 1 200 ? 6.945 -4.763 9.052 1.00 82.25 200 PRO A O 1
ATOM 1539 N N . CYS A 1 201 ? 9.192 -4.726 8.965 1.00 83.19 201 CYS A N 1
ATOM 1540 C CA . CYS A 1 201 ? 9.326 -3.273 9.056 1.00 83.19 201 CYS A CA 1
ATOM 1541 C C . CYS A 1 201 ? 9.030 -2.603 7.711 1.00 83.19 201 CYS A C 1
ATOM 1543 O O . CYS A 1 201 ? 9.079 -3.256 6.679 1.00 83.19 201 CYS A O 1
ATOM 1545 N N . ASN A 1 202 ? 8.757 -1.295 7.697 1.00 80.00 202 ASN A N 1
ATOM 1546 C CA . ASN A 1 202 ? 8.625 -0.547 6.440 1.00 80.00 202 ASN A CA 1
ATOM 1547 C C . ASN A 1 202 ? 9.931 -0.596 5.611 1.00 80.00 202 ASN A C 1
ATOM 1549 O O . ASN A 1 202 ? 11.012 -0.728 6.195 1.00 80.00 202 ASN A O 1
ATOM 1553 N N . PRO A 1 203 ? 9.872 -0.504 4.265 1.00 83.38 203 PRO A N 1
ATOM 1554 C CA . PRO A 1 203 ? 11.073 -0.463 3.431 1.00 83.38 203 PRO A CA 1
ATOM 1555 C C . PRO A 1 203 ? 12.059 0.620 3.891 1.00 83.38 203 PRO A C 1
ATOM 1557 O O . PRO A 1 203 ? 11.659 1.700 4.317 1.00 83.38 203 PRO A O 1
ATOM 1560 N N . GLY A 1 204 ? 13.354 0.312 3.833 1.00 81.19 204 GLY A N 1
ATOM 1561 C CA . GLY A 1 204 ? 14.420 1.158 4.380 1.00 81.19 204 GLY A CA 1
ATOM 1562 C C . GLY A 1 204 ? 14.680 0.974 5.880 1.00 81.19 204 GLY A C 1
ATOM 1563 O O . GLY A 1 204 ? 15.629 1.565 6.392 1.00 81.19 204 GLY A O 1
ATOM 1564 N N . PHE A 1 205 ? 13.901 0.134 6.572 1.00 85.56 205 PHE A N 1
ATOM 1565 C CA . PHE A 1 205 ? 14.086 -0.196 7.985 1.00 85.56 205 PHE A CA 1
ATOM 1566 C C . PHE A 1 205 ? 14.375 -1.684 8.185 1.00 85.56 205 PHE A C 1
ATOM 1568 O O . PHE A 1 205 ? 13.962 -2.529 7.389 1.00 85.56 205 PHE A O 1
ATOM 1575 N N . PHE A 1 206 ? 15.037 -2.001 9.293 1.00 85.81 206 PHE A N 1
ATOM 1576 C CA . PHE A 1 206 ? 15.242 -3.363 9.762 1.00 85.81 206 PHE A CA 1
ATOM 1577 C C . PHE A 1 206 ? 14.644 -3.577 11.144 1.00 85.81 206 PHE A C 1
ATOM 1579 O O . PHE A 1 206 ? 14.489 -2.645 11.937 1.00 85.81 206 PHE A O 1
ATOM 1586 N N . LYS A 1 207 ? 14.292 -4.834 11.418 1.00 82.19 207 LYS A N 1
ATOM 1587 C CA . LYS A 1 207 ? 13.744 -5.244 12.705 1.00 82.19 207 LYS A CA 1
ATOM 1588 C C . LYS A 1 207 ? 14.877 -5.491 13.697 1.00 82.19 207 LYS A C 1
ATOM 1590 O O . LYS A 1 207 ? 15.763 -6.305 13.452 1.00 82.19 207 LYS A O 1
ATOM 1595 N N . THR A 1 208 ? 14.821 -4.826 14.837 1.00 80.50 208 THR A N 1
ATOM 1596 C CA . THR A 1 208 ? 15.753 -5.001 15.955 1.00 80.50 208 THR A CA 1
ATOM 1597 C C . THR A 1 208 ? 15.347 -6.180 16.853 1.00 80.50 208 THR A C 1
ATOM 1599 O O . THR A 1 208 ? 14.256 -6.750 16.741 1.00 80.50 208 THR A O 1
ATOM 1602 N N . SER A 1 209 ? 16.210 -6.543 17.806 1.00 77.38 209 SER A N 1
ATOM 1603 C CA . SER A 1 209 ? 15.966 -7.643 18.754 1.00 77.38 209 SER A CA 1
ATOM 1604 C C . SER A 1 209 ? 14.779 -7.410 19.699 1.00 77.38 209 SER A C 1
ATOM 1606 O O . SER A 1 209 ? 14.131 -8.368 20.113 1.00 77.38 209 SER A O 1
ATOM 1608 N N . ASN A 1 210 ? 14.446 -6.155 20.007 1.00 74.50 210 ASN A N 1
ATOM 1609 C CA . ASN A 1 210 ? 13.248 -5.767 20.761 1.00 74.50 210 ASN A CA 1
ATOM 1610 C C . ASN A 1 210 ? 12.023 -5.545 19.853 1.00 74.50 210 ASN A C 1
ATOM 1612 O O . ASN A 1 210 ? 11.028 -4.979 20.297 1.00 74.50 210 ASN A O 1
ATOM 1616 N N . SER A 1 211 ? 12.078 -6.005 18.598 1.00 73.06 211 SER A N 1
ATOM 1617 C CA . SER A 1 211 ? 11.014 -5.857 17.602 1.00 73.06 211 SER A CA 1
ATOM 1618 C C . SER A 1 211 ? 10.619 -4.410 17.288 1.00 73.06 211 SER A C 1
ATOM 1620 O O . SER A 1 211 ? 9.490 -4.165 16.865 1.00 73.06 211 SER A O 1
ATOM 1622 N N . THR A 1 212 ? 11.540 -3.461 17.460 1.00 78.25 212 THR A N 1
ATOM 1623 C CA . THR A 1 212 ? 11.403 -2.102 16.929 1.00 78.25 212 THR A CA 1
ATOM 1624 C C . THR A 1 212 ? 11.936 -2.042 15.498 1.00 78.25 212 THR A C 1
ATOM 1626 O O . THR A 1 212 ? 12.692 -2.907 15.058 1.00 78.25 212 THR A O 1
ATOM 1629 N N . CYS A 1 213 ? 11.509 -1.035 14.742 1.00 81.75 213 CYS A N 1
ATOM 1630 C CA . CYS A 1 213 ? 11.997 -0.810 13.387 1.00 81.75 213 CYS A CA 1
ATOM 1631 C C . CYS A 1 213 ? 12.962 0.370 13.391 1.00 81.75 213 CYS A C 1
ATOM 1633 O O . CYS A 1 213 ? 12.581 1.476 13.770 1.00 81.75 213 CYS A O 1
ATOM 1635 N N . GLU A 1 214 ? 14.198 0.133 12.962 1.00 85.12 214 GLU A N 1
ATOM 1636 C CA . GLU A 1 214 ? 15.251 1.149 12.880 1.00 85.12 214 GLU A CA 1
ATOM 1637 C C . GLU A 1 214 ? 15.698 1.363 11.429 1.00 85.12 214 GLU A C 1
ATOM 1639 O O . GLU A 1 214 ? 15.646 0.424 10.633 1.00 85.12 214 GLU A O 1
ATOM 1644 N N . PRO A 1 215 ? 16.094 2.590 11.046 1.00 84.88 215 PRO A N 1
ATOM 1645 C CA . PRO A 1 215 ? 16.491 2.885 9.675 1.00 84.88 215 PRO A CA 1
ATOM 1646 C C . PRO A 1 215 ? 17.802 2.180 9.318 1.00 84.88 215 PRO A C 1
ATOM 1648 O O . PRO A 1 215 ? 18.723 2.096 10.133 1.00 84.88 215 PRO A O 1
ATOM 1651 N N . CYS A 1 216 ? 17.914 1.709 8.077 1.00 86.94 216 CYS A N 1
ATOM 1652 C CA . CYS A 1 216 ? 19.152 1.124 7.582 1.00 86.94 216 CYS A CA 1
ATOM 1653 C C . CYS A 1 216 ? 20.307 2.141 7.574 1.00 86.94 216 CYS A C 1
ATOM 1655 O O . CYS A 1 216 ? 20.093 3.332 7.324 1.00 86.94 216 CYS A O 1
ATOM 1657 N N . PRO A 1 217 ? 21.551 1.684 7.812 1.00 87.00 217 PRO A N 1
ATOM 1658 C CA . PRO A 1 217 ? 22.721 2.546 7.738 1.00 87.00 217 PRO A CA 1
ATOM 1659 C C . PRO A 1 217 ? 22.954 3.046 6.307 1.00 87.00 217 PRO A C 1
ATOM 1661 O O . PRO A 1 217 ? 22.535 2.419 5.331 1.00 87.00 217 PRO A O 1
ATOM 1664 N N . TYR A 1 218 ? 23.673 4.165 6.185 1.00 82.38 218 TYR A N 1
ATOM 1665 C CA . TYR A 1 218 ? 24.009 4.762 4.890 1.00 82.38 218 TYR A CA 1
ATOM 1666 C C . TYR A 1 218 ? 24.651 3.742 3.934 1.00 82.38 218 TYR A C 1
ATOM 1668 O O . TYR A 1 218 ? 25.481 2.925 4.340 1.00 82.38 218 TYR A O 1
ATOM 1676 N N . GLY A 1 219 ? 24.260 3.796 2.657 1.00 83.12 219 GLY A N 1
ATOM 1677 C CA . GLY A 1 219 ? 24.726 2.856 1.633 1.00 83.12 219 GLY A CA 1
ATOM 1678 C C . GLY A 1 219 ? 24.136 1.448 1.760 1.00 83.12 219 GLY A C 1
ATOM 1679 O O . GLY A 1 219 ? 24.751 0.492 1.287 1.00 83.12 219 GLY A O 1
ATOM 1680 N N . SER A 1 220 ? 22.984 1.303 2.421 1.00 87.06 220 SER A N 1
ATOM 1681 C CA . SER A 1 220 ? 22.262 0.032 2.551 1.00 87.06 220 SER A CA 1
ATOM 1682 C C . SER A 1 220 ? 20.768 0.198 2.265 1.00 87.06 220 SER A C 1
ATOM 1684 O O . SER A 1 220 ? 20.213 1.283 2.426 1.00 87.06 220 SER A O 1
ATOM 1686 N N . TYR A 1 221 ? 20.111 -0.891 1.870 1.00 85.44 221 TYR A N 1
ATOM 1687 C CA . TYR A 1 221 ? 18.674 -0.967 1.618 1.00 85.44 221 TYR A CA 1
ATOM 1688 C C . TYR A 1 221 ? 18.048 -2.159 2.358 1.00 85.44 221 TYR A C 1
ATOM 1690 O O . TYR A 1 221 ? 18.730 -3.128 2.689 1.00 85.44 221 TYR A O 1
ATOM 1698 N N . SER A 1 222 ? 16.741 -2.090 2.619 1.00 85.06 222 SER A N 1
ATOM 1699 C CA . SER A 1 222 ? 15.950 -3.198 3.168 1.00 85.06 222 SER A CA 1
ATOM 1700 C C . SER A 1 222 ? 14.527 -3.147 2.622 1.00 85.06 222 SER A C 1
ATOM 1702 O O . SER A 1 222 ? 13.974 -2.072 2.392 1.00 85.06 222 SER A O 1
ATOM 1704 N N . ASN A 1 223 ? 13.920 -4.314 2.440 1.00 80.38 223 ASN A N 1
ATOM 1705 C CA . ASN A 1 223 ? 12.502 -4.481 2.119 1.00 80.38 223 ASN A CA 1
ATOM 1706 C C . ASN A 1 223 ? 11.631 -4.698 3.376 1.00 80.38 223 ASN A C 1
ATOM 1708 O O . ASN A 1 223 ? 10.492 -5.144 3.247 1.00 80.38 223 ASN A O 1
ATOM 1712 N N . GLY A 1 224 ? 12.166 -4.417 4.569 1.00 78.62 224 GLY A N 1
ATOM 1713 C CA . GLY A 1 224 ? 11.490 -4.623 5.851 1.00 78.62 224 GLY A CA 1
ATOM 1714 C C . GLY A 1 224 ? 12.055 -5.747 6.719 1.00 78.62 224 GLY A C 1
ATOM 1715 O O . GLY A 1 224 ? 11.526 -6.010 7.802 1.00 78.62 224 GLY A O 1
ATOM 1716 N N . SER A 1 225 ? 13.110 -6.416 6.254 1.00 83.19 225 SER A N 1
ATOM 1717 C CA . SER A 1 225 ? 13.905 -7.394 7.006 1.00 83.19 225 SER A CA 1
ATOM 1718 C C . SER A 1 225 ? 15.303 -6.835 7.306 1.00 83.19 225 SER A C 1
ATOM 1720 O O . SER A 1 225 ? 15.427 -5.661 7.638 1.00 83.19 225 SER A O 1
ATOM 1722 N N . ASP A 1 226 ? 16.359 -7.638 7.195 1.00 87.50 226 ASP A N 1
ATOM 1723 C CA . ASP A 1 226 ? 17.739 -7.194 7.405 1.00 87.50 226 ASP A CA 1
ATOM 1724 C C . ASP A 1 226 ? 18.223 -6.208 6.327 1.00 87.50 226 ASP A C 1
ATOM 1726 O O . ASP A 1 226 ? 17.801 -6.263 5.168 1.00 87.50 226 ASP A O 1
ATOM 1730 N N . CYS A 1 227 ? 19.148 -5.320 6.701 1.00 89.06 227 CYS A N 1
ATOM 1731 C CA . CYS A 1 227 ? 19.773 -4.389 5.763 1.00 89.06 227 CYS A CA 1
ATOM 1732 C C . CYS A 1 227 ? 20.853 -5.078 4.922 1.00 89.06 227 CYS A C 1
ATOM 1734 O O . CYS A 1 227 ? 21.688 -5.822 5.436 1.00 89.06 227 CYS A O 1
ATOM 1736 N N . SER A 1 228 ? 20.876 -4.760 3.631 1.00 90.31 228 SER A N 1
ATOM 1737 C CA . SER A 1 228 ? 21.884 -5.209 2.667 1.00 90.31 228 SER A CA 1
ATOM 1738 C C . SER A 1 228 ? 22.612 -4.014 2.060 1.00 90.31 228 SER A C 1
ATOM 1740 O O . SER A 1 228 ? 21.991 -2.991 1.784 1.00 90.31 228 SER A O 1
ATOM 1742 N N . HIS A 1 229 ? 23.921 -4.132 1.831 1.00 88.94 229 HIS A N 1
ATOM 1743 C CA . HIS A 1 229 ? 24.698 -3.065 1.197 1.00 88.94 229 HIS A CA 1
ATOM 1744 C C . HIS A 1 229 ? 24.272 -2.830 -0.255 1.00 88.94 229 HIS A C 1
ATOM 1746 O O . HIS A 1 229 ? 24.005 -3.773 -1.003 1.00 88.94 229 HIS A O 1
ATOM 1752 N N . CYS A 1 230 ? 24.261 -1.562 -0.659 1.00 80.94 230 CYS A N 1
ATOM 1753 C CA . CYS A 1 230 ? 24.062 -1.169 -2.045 1.00 80.94 230 CYS A CA 1
ATOM 1754 C C . CYS A 1 230 ? 25.256 -1.639 -2.909 1.00 80.94 230 CYS A C 1
ATOM 1756 O O . CYS A 1 230 ? 26.409 -1.460 -2.501 1.00 80.94 230 CYS A O 1
ATOM 1758 N N . PRO A 1 231 ? 25.017 -2.226 -4.098 1.00 85.25 231 PRO A N 1
ATOM 1759 C CA . PRO A 1 231 ? 26.067 -2.539 -5.067 1.00 85.25 231 PRO A CA 1
ATOM 1760 C C . PRO A 1 231 ? 26.923 -1.316 -5.431 1.00 85.25 231 PRO A C 1
ATOM 1762 O O . PRO A 1 231 ? 26.444 -0.179 -5.444 1.00 85.25 231 PRO A O 1
ATOM 1765 N N . ALA A 1 232 ? 28.202 -1.529 -5.753 1.00 84.19 232 ALA A N 1
ATOM 1766 C CA . ALA A 1 232 ? 29.099 -0.435 -6.126 1.00 84.19 232 ALA A CA 1
ATOM 1767 C C . ALA A 1 232 ? 28.576 0.318 -7.364 1.00 84.19 232 ALA A C 1
ATOM 1769 O O . ALA A 1 232 ? 28.274 -0.296 -8.384 1.00 84.19 232 ALA A O 1
ATOM 1770 N N . GLY A 1 233 ? 28.501 1.650 -7.279 1.00 77.19 233 GLY A N 1
ATOM 1771 C CA . GLY A 1 233 ? 27.927 2.496 -8.333 1.00 77.19 233 GLY A CA 1
ATOM 1772 C C . GLY A 1 233 ? 26.416 2.728 -8.217 1.00 77.19 233 GLY A C 1
ATOM 1773 O O . GLY A 1 233 ? 25.843 3.363 -9.097 1.00 77.19 233 GLY A O 1
ATOM 1774 N N . THR A 1 234 ? 25.781 2.254 -7.142 1.00 71.62 234 THR A N 1
ATOM 1775 C CA . THR A 1 234 ? 24.376 2.539 -6.821 1.00 71.62 234 THR A CA 1
ATOM 1776 C C . THR A 1 234 ? 24.269 3.402 -5.562 1.00 71.62 234 THR A C 1
ATOM 1778 O O . THR A 1 234 ? 25.127 3.342 -4.680 1.00 71.62 234 THR A O 1
ATOM 1781 N N . GLU A 1 235 ? 23.215 4.213 -5.477 1.00 67.62 235 GLU A N 1
ATOM 1782 C CA . GLU A 1 235 ? 22.885 5.032 -4.308 1.00 67.62 235 GLU A CA 1
ATOM 1783 C C . GLU A 1 235 ? 21.448 4.707 -3.870 1.00 67.62 235 GLU A C 1
ATOM 1785 O O . GLU A 1 235 ? 20.578 4.544 -4.733 1.00 67.62 235 GLU A O 1
ATOM 1790 N N . PRO A 1 236 ? 21.168 4.556 -2.561 1.00 67.06 236 PRO A N 1
ATOM 1791 C CA . PRO A 1 236 ? 19.803 4.335 -2.104 1.00 67.06 236 PRO A CA 1
ATOM 1792 C C . PRO A 1 236 ? 18.944 5.576 -2.372 1.00 67.06 236 PRO A C 1
ATOM 1794 O O . PRO A 1 236 ? 19.321 6.692 -2.021 1.00 67.06 236 PRO A O 1
ATOM 1797 N N . VAL A 1 237 ? 17.753 5.378 -2.940 1.00 69.12 237 VAL A N 1
ATOM 1798 C CA . VAL A 1 237 ? 16.743 6.441 -3.003 1.00 69.12 237 VAL A CA 1
ATOM 1799 C C . VAL A 1 237 ? 16.238 6.679 -1.585 1.00 69.12 237 VAL A C 1
ATOM 1801 O O . VAL A 1 237 ? 15.567 5.825 -1.004 1.00 69.12 237 VAL A O 1
ATOM 1804 N N . VAL A 1 238 ? 16.594 7.825 -1.012 1.00 68.50 238 VAL A N 1
ATOM 1805 C CA . VAL A 1 238 ? 16.151 8.206 0.329 1.00 68.50 238 VAL A CA 1
ATOM 1806 C C . VAL A 1 238 ? 14.694 8.646 0.246 1.00 68.50 238 VAL A C 1
ATOM 1808 O O . VAL A 1 238 ? 14.335 9.448 -0.610 1.00 68.50 238 VAL A O 1
ATOM 1811 N N . GLY A 1 239 ? 13.854 8.114 1.127 1.00 71.00 239 GLY A N 1
ATOM 1812 C CA . GLY A 1 239 ? 12.437 8.445 1.220 1.00 71.00 239 GLY A CA 1
ATOM 1813 C C . GLY A 1 239 ? 11.747 7.597 2.281 1.00 71.00 239 GLY A C 1
ATOM 1814 O O . GLY A 1 239 ? 12.223 6.517 2.627 1.00 71.00 239 GLY A O 1
ATOM 1815 N N . PHE A 1 240 ? 10.631 8.095 2.810 1.00 71.69 240 PHE A N 1
ATOM 1816 C CA . PHE A 1 240 ? 9.763 7.310 3.680 1.00 71.69 240 PHE A CA 1
ATOM 1817 C C . PHE A 1 240 ? 8.653 6.678 2.838 1.00 71.69 240 PHE A C 1
ATOM 1819 O O . PHE A 1 240 ? 7.853 7.391 2.238 1.00 71.69 240 PHE A O 1
ATOM 1826 N N . GLU A 1 241 ? 8.593 5.348 2.809 1.00 76.25 241 GLU A N 1
ATOM 1827 C CA . GLU A 1 241 ? 7.472 4.598 2.239 1.00 76.25 241 GLU A CA 1
ATOM 1828 C C . GLU A 1 241 ? 6.807 3.800 3.368 1.00 76.25 241 GLU A C 1
ATOM 1830 O O . GLU A 1 241 ? 7.343 2.796 3.834 1.00 76.25 241 GLU A O 1
ATOM 1835 N N . TYR A 1 242 ? 5.646 4.255 3.842 1.00 77.06 242 TYR A N 1
ATOM 1836 C CA . TYR A 1 242 ? 4.884 3.552 4.875 1.00 77.06 242 TYR A CA 1
ATOM 1837 C C . TYR A 1 242 ? 3.886 2.600 4.212 1.00 77.06 242 TYR A C 1
ATOM 1839 O O . TYR A 1 242 ? 2.909 3.041 3.614 1.00 77.06 242 TYR A O 1
ATOM 1847 N N . LYS A 1 243 ? 4.145 1.292 4.306 1.00 74.25 243 LYS A N 1
ATOM 1848 C CA . LYS A 1 243 ? 3.241 0.232 3.820 1.00 74.25 243 LYS A CA 1
ATOM 1849 C C . LYS A 1 243 ? 2.412 -0.378 4.936 1.00 74.25 243 LYS A C 1
ATOM 1851 O O . LYS A 1 243 ? 1.310 -0.852 4.691 1.00 74.25 243 LYS A O 1
ATOM 1856 N N . TRP A 1 244 ? 2.962 -0.383 6.147 1.00 78.50 244 TRP A N 1
ATOM 1857 C CA . TRP A 1 244 ? 2.352 -1.002 7.312 1.00 78.50 244 TRP A CA 1
ATOM 1858 C C . TRP A 1 244 ? 2.263 0.002 8.457 1.00 78.50 244 TRP A C 1
ATOM 1860 O O . TRP A 1 244 ? 3.275 0.546 8.914 1.00 78.50 244 TRP A O 1
ATOM 1870 N N . TRP A 1 245 ? 1.046 0.194 8.953 1.00 80.75 245 TRP A N 1
ATOM 1871 C CA . TRP A 1 245 ? 0.693 1.068 10.066 1.00 80.75 245 TRP A CA 1
ATOM 1872 C C . TRP A 1 245 ? 0.447 0.216 11.311 1.00 80.75 245 TRP A C 1
ATOM 1874 O O . TRP A 1 245 ? -0.658 0.096 11.829 1.00 80.75 245 TRP A O 1
ATOM 1884 N N . ASN A 1 246 ? 1.512 -0.439 11.775 1.00 75.50 246 ASN A N 1
ATOM 1885 C CA . ASN A 1 246 ? 1.473 -1.235 13.007 1.00 75.50 246 ASN A CA 1
ATOM 1886 C C . ASN A 1 246 ? 1.640 -0.358 14.252 1.00 75.50 246 ASN A C 1
ATOM 1888 O O . ASN A 1 246 ? 1.046 -0.612 15.294 1.00 75.50 246 ASN A O 1
ATOM 1892 N N . THR A 1 247 ? 2.467 0.675 14.123 1.00 77.12 247 THR A N 1
ATOM 1893 C CA . THR A 1 247 ? 2.752 1.697 15.127 1.00 77.12 247 THR A CA 1
ATOM 1894 C C . THR A 1 247 ? 2.947 3.015 14.398 1.00 77.12 247 THR A C 1
ATOM 1896 O O . THR A 1 247 ? 3.469 3.007 13.279 1.00 77.12 247 THR A O 1
ATOM 1899 N N . LEU A 1 248 ? 2.579 4.138 15.021 1.00 79.19 248 LEU A N 1
ATOM 1900 C CA . LEU A 1 248 ? 2.952 5.438 14.471 1.00 79.19 248 LEU A CA 1
ATOM 1901 C C . LEU A 1 248 ? 4.489 5.521 14.402 1.00 79.19 248 LEU A C 1
ATOM 1903 O O . LEU A 1 248 ? 5.154 5.208 15.396 1.00 79.19 248 LEU A O 1
ATOM 1907 N N . PRO A 1 249 ? 5.063 5.874 13.239 1.00 81.81 249 PRO A N 1
ATOM 1908 C CA . PRO A 1 249 ? 6.495 6.101 13.096 1.00 81.81 249 PRO A CA 1
ATOM 1909 C C . PRO A 1 249 ? 7.011 7.110 14.125 1.00 81.81 249 PRO A C 1
ATOM 1911 O O . PRO A 1 249 ? 6.323 8.067 14.461 1.00 81.81 249 PRO A O 1
ATOM 1914 N N . THR A 1 250 ? 8.244 6.938 14.601 1.00 80.88 250 THR A N 1
ATOM 1915 C CA . THR A 1 250 ? 8.834 7.814 15.636 1.00 80.88 250 THR A CA 1
ATOM 1916 C C . THR A 1 250 ? 9.058 9.253 15.176 1.00 80.88 250 THR A C 1
ATOM 1918 O O . THR A 1 250 ? 9.276 10.138 15.997 1.00 80.88 250 THR A O 1
ATOM 1921 N N . ASN A 1 251 ? 9.014 9.493 13.869 1.00 76.81 251 ASN A N 1
ATOM 1922 C CA . ASN A 1 251 ? 9.057 10.812 13.259 1.00 76.81 251 ASN A CA 1
ATOM 1923 C C . ASN A 1 251 ? 7.661 11.395 12.981 1.00 76.81 251 ASN A C 1
ATOM 1925 O O . ASN A 1 251 ? 7.561 12.419 12.308 1.00 76.81 251 ASN A O 1
ATOM 1929 N N . MET A 1 252 ? 6.599 10.755 13.470 1.00 83.06 252 MET A N 1
ATOM 1930 C CA . MET A 1 252 ? 5.246 11.297 13.484 1.00 83.06 252 MET A CA 1
ATOM 1931 C C . MET A 1 252 ? 4.826 11.637 14.911 1.00 83.06 252 MET A C 1
ATOM 1933 O O . MET A 1 252 ? 4.995 10.840 15.832 1.00 83.06 252 MET A O 1
ATOM 1937 N N . GLU A 1 253 ? 4.230 12.811 15.077 1.00 81.06 253 GLU A N 1
ATOM 1938 C CA . GLU A 1 253 ? 3.665 13.282 16.337 1.00 81.06 253 GLU A CA 1
ATOM 1939 C C . GLU A 1 253 ? 2.187 13.625 16.142 1.00 81.06 253 GLU A C 1
ATOM 1941 O O . GLU A 1 253 ? 1.807 14.238 15.143 1.00 81.06 253 GLU A O 1
ATOM 1946 N N . THR A 1 254 ? 1.345 13.215 17.091 1.00 79.38 254 THR A N 1
ATOM 1947 C CA . THR A 1 254 ? -0.085 13.537 17.099 1.00 79.38 254 THR A CA 1
ATOM 1948 C C . THR A 1 254 ? -0.380 14.578 18.173 1.00 79.38 254 THR A C 1
ATOM 1950 O O . THR A 1 254 ? 0.030 14.425 19.323 1.00 79.38 254 THR A O 1
ATOM 1953 N N . THR A 1 255 ? -1.108 15.629 17.801 1.00 76.50 255 THR A N 1
ATOM 1954 C CA . THR A 1 255 ? -1.509 16.713 18.704 1.00 76.50 255 THR A CA 1
ATOM 1955 C C . THR A 1 255 ? -2.995 17.000 18.532 1.00 76.50 255 THR A C 1
ATOM 1957 O O . THR A 1 255 ? -3.500 17.031 17.409 1.00 76.50 255 THR A O 1
ATOM 1960 N N . VAL A 1 256 ? -3.695 17.240 19.642 1.00 75.69 256 VAL A N 1
ATOM 1961 C CA . VAL A 1 256 ? -5.107 17.647 19.651 1.00 75.69 256 VAL A CA 1
ATOM 1962 C C . VAL A 1 256 ? -5.221 19.039 20.256 1.00 75.69 256 VAL A C 1
ATOM 1964 O O . VAL A 1 256 ? -4.832 19.251 21.409 1.00 75.69 256 VAL A O 1
ATOM 1967 N N . LEU A 1 257 ? -5.763 19.985 19.489 1.00 73.25 257 LEU A N 1
ATOM 1968 C CA . LEU A 1 257 ? -5.992 21.360 19.933 1.00 73.25 257 LEU A CA 1
ATOM 1969 C C . LEU A 1 257 ? -7.487 21.647 20.007 1.00 73.25 257 LEU A C 1
ATOM 1971 O O . LEU A 1 257 ? -8.174 21.534 19.000 1.00 73.25 257 LEU A O 1
ATOM 1975 N N . SER A 1 258 ? -7.982 22.095 21.158 1.00 68.44 258 SER A N 1
ATOM 1976 C CA . SER A 1 258 ? -9.344 22.633 21.243 1.00 68.44 258 SER A CA 1
ATOM 1977 C C . SER A 1 258 ? -9.358 24.128 20.934 1.00 68.44 258 SER A C 1
ATOM 1979 O O . SER A 1 258 ? -8.413 24.835 21.297 1.00 68.44 258 SER A O 1
ATOM 1981 N N . GLY A 1 259 ? -10.446 24.644 20.347 1.00 60.91 259 GLY A N 1
ATOM 1982 C CA . GLY A 1 259 ? -10.630 26.059 19.966 1.00 60.91 259 GLY A CA 1
ATOM 1983 C C . GLY A 1 259 ? -10.424 27.119 21.071 1.00 60.91 259 GLY A C 1
ATOM 1984 O O . GLY A 1 259 ? -10.497 28.313 20.795 1.00 60.91 259 GLY A O 1
ATOM 1985 N N . ILE A 1 260 ? -10.131 26.707 22.308 1.00 59.94 260 ILE A N 1
ATOM 1986 C CA . ILE A 1 260 ? -9.753 27.547 23.457 1.00 59.94 260 ILE A CA 1
ATOM 1987 C C . ILE A 1 260 ? -8.265 27.432 23.866 1.00 59.94 260 ILE A C 1
ATOM 1989 O O . ILE A 1 260 ? -7.920 27.738 25.005 1.00 59.94 260 ILE A O 1
ATOM 1993 N N . ASN A 1 261 ? -7.362 27.038 22.955 1.00 54.81 261 ASN A N 1
ATOM 1994 C CA . ASN A 1 261 ? -5.902 26.948 23.178 1.00 54.81 261 ASN A CA 1
ATOM 1995 C C . ASN A 1 261 ? -5.471 25.993 24.309 1.00 54.81 261 ASN A C 1
ATOM 1997 O O . ASN A 1 261 ? -4.402 26.164 24.897 1.00 54.81 261 ASN A O 1
ATOM 2001 N N . PHE A 1 262 ? -6.275 24.975 24.616 1.00 62.03 262 PHE A N 1
ATOM 2002 C CA . PHE A 1 262 ? -5.835 23.878 25.473 1.00 62.03 262 PHE A CA 1
ATOM 2003 C C . PHE A 1 262 ? -5.385 22.705 24.603 1.00 62.03 262 PHE A C 1
ATOM 2005 O O . PHE A 1 262 ? -6.169 22.138 23.845 1.00 62.03 262 PHE A O 1
ATOM 2012 N N . GLU A 1 263 ? -4.102 22.366 24.718 1.00 60.94 263 GLU A N 1
ATOM 2013 C CA . GLU A 1 263 ? -3.565 21.096 24.246 1.00 60.94 263 GLU A CA 1
ATOM 2014 C C . GLU A 1 263 ? -4.038 20.001 25.206 1.00 60.94 263 GLU A C 1
ATOM 2016 O O . GLU A 1 263 ? -3.758 20.039 26.412 1.00 60.94 263 GLU A O 1
ATOM 2021 N N . TYR A 1 264 ? -4.771 19.021 24.687 1.00 62.41 264 TYR A N 1
ATOM 2022 C CA . TYR A 1 264 ? -5.160 17.870 25.487 1.00 62.41 264 TYR A CA 1
ATOM 2023 C C . TYR A 1 264 ? -3.977 16.913 25.621 1.00 62.41 264 TYR A C 1
ATOM 2025 O O . TYR A 1 264 ? -3.752 16.042 24.783 1.00 62.41 264 TYR A O 1
ATOM 2033 N N . LYS A 1 265 ? -3.215 17.052 26.711 1.00 56.12 265 LYS A N 1
ATOM 2034 C CA . LYS A 1 265 ? -2.140 16.106 27.031 1.00 56.12 265 LYS A CA 1
ATOM 2035 C C . LYS A 1 265 ? -2.720 14.706 27.249 1.00 56.12 265 LYS A C 1
ATOM 2037 O O . LYS A 1 265 ? -3.403 14.471 28.242 1.00 56.12 265 LYS A O 1
ATOM 2042 N N . GLY A 1 266 ? -2.409 13.784 26.337 1.00 58.28 266 GLY A N 1
ATOM 2043 C CA . GLY A 1 266 ? -2.755 12.363 26.441 1.00 58.28 266 GLY A CA 1
ATOM 2044 C C . GLY A 1 266 ? -3.904 11.881 25.551 1.00 58.28 266 GLY A C 1
ATOM 2045 O O . GLY A 1 266 ? -4.188 10.688 25.583 1.00 58.28 266 GLY A O 1
ATOM 2046 N N . MET A 1 267 ? -4.538 12.750 24.752 1.00 66.94 267 MET A N 1
ATOM 2047 C CA . MET A 1 267 ? -5.413 12.300 23.660 1.00 66.94 267 MET A CA 1
ATOM 2048 C C . MET A 1 267 ? -4.612 12.151 22.368 1.00 66.94 267 MET A C 1
ATOM 2050 O O . MET A 1 267 ? -3.868 13.049 21.980 1.00 66.94 267 MET A O 1
ATOM 2054 N N . THR A 1 268 ? -4.763 11.005 21.708 1.00 70.00 268 THR A N 1
ATOM 2055 C CA . THR A 1 268 ? -4.185 10.729 20.391 1.00 70.00 268 THR A CA 1
ATOM 2056 C C . THR A 1 268 ? -5.200 11.116 19.330 1.00 70.00 268 THR A C 1
ATOM 2058 O O . THR A 1 268 ? -6.198 10.428 19.166 1.00 70.00 268 THR A O 1
ATOM 2061 N N . GLY A 1 269 ? -4.965 12.215 18.613 1.00 76.31 269 GLY A N 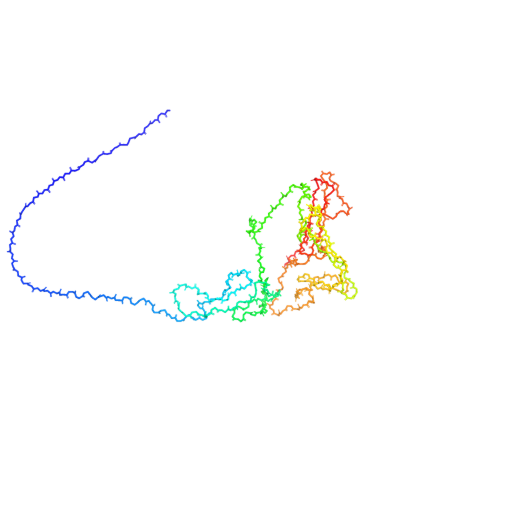1
ATOM 2062 C CA . GLY A 1 269 ? -5.855 12.653 17.531 1.00 76.31 269 GLY A CA 1
ATOM 2063 C C . GLY A 1 269 ? -5.787 11.764 16.292 1.00 76.31 269 GLY A C 1
ATOM 2064 O O . GLY A 1 269 ? -6.694 11.793 15.467 1.00 76.31 269 GLY A O 1
ATOM 2065 N N . TRP A 1 270 ? -4.722 10.971 16.170 1.00 82.50 270 TRP A N 1
ATOM 2066 C CA . TRP A 1 270 ? -4.499 10.022 15.089 1.00 82.50 270 TRP A CA 1
ATOM 2067 C C . TRP A 1 270 ? -4.123 8.653 15.646 1.00 82.50 270 TRP A C 1
ATOM 2069 O O . TRP A 1 270 ? -3.276 8.544 16.535 1.00 82.50 270 TRP A O 1
ATOM 2079 N N . GLU A 1 271 ? -4.724 7.609 15.088 1.00 83.88 271 GLU A N 1
ATOM 2080 C CA . GLU A 1 271 ? -4.477 6.216 15.446 1.00 83.88 271 GLU A CA 1
ATOM 2081 C C . GLU A 1 271 ? -4.133 5.381 14.210 1.00 83.88 271 GLU A C 1
ATOM 2083 O O . GLU A 1 271 ? -4.457 5.736 13.077 1.00 83.88 271 GLU A O 1
ATOM 2088 N N . VAL A 1 272 ? -3.446 4.259 14.434 1.00 83.69 272 VAL A N 1
ATOM 2089 C CA . VAL A 1 272 ? -3.094 3.306 13.377 1.00 83.69 272 VAL A CA 1
ATOM 2090 C C . VAL A 1 272 ? -4.158 2.225 13.220 1.00 83.69 272 VAL A C 1
ATOM 2092 O O . VAL A 1 272 ? -4.727 1.756 14.206 1.00 83.69 272 VAL A O 1
ATOM 2095 N N . ALA A 1 273 ? -4.362 1.779 11.985 1.00 80.00 273 ALA A N 1
ATOM 2096 C CA . ALA A 1 273 ? -5.351 0.777 11.619 1.00 80.00 273 ALA A CA 1
ATOM 2097 C C . ALA A 1 273 ? -4.802 -0.218 10.582 1.00 80.00 273 ALA A C 1
ATOM 2099 O O . ALA A 1 273 ? -5.416 -0.474 9.553 1.00 80.00 273 ALA A O 1
ATOM 2100 N N . GLY A 1 274 ? -3.625 -0.791 10.850 1.00 76.19 274 GLY A N 1
ATOM 2101 C CA . GLY A 1 274 ? -3.044 -1.873 10.051 1.00 76.19 274 GLY A CA 1
ATOM 2102 C C . GLY A 1 274 ? -2.444 -1.398 8.725 1.00 76.19 274 GLY A C 1
ATOM 2103 O O . GLY A 1 274 ? -1.224 -1.413 8.566 1.00 76.19 274 GLY A O 1
ATOM 2104 N N . ASP A 1 275 ? -3.280 -0.973 7.781 1.00 73.19 275 ASP A N 1
ATOM 2105 C CA . ASP A 1 275 ? -2.905 -0.491 6.444 1.00 73.19 275 ASP A CA 1
ATOM 2106 C C . ASP A 1 275 ? -3.146 1.015 6.232 1.00 73.19 275 ASP A C 1
ATOM 2108 O O . ASP A 1 275 ? -2.718 1.566 5.217 1.00 73.19 275 ASP A O 1
ATOM 2112 N N . HIS A 1 276 ? -3.709 1.710 7.220 1.00 77.06 276 HIS A N 1
ATOM 2113 C CA . HIS A 1 276 ? -3.886 3.162 7.206 1.00 77.06 276 HIS A CA 1
ATOM 2114 C C . HIS A 1 276 ? -3.758 3.783 8.607 1.00 77.06 276 HIS A C 1
ATOM 2116 O O . HIS A 1 276 ? -3.609 3.089 9.616 1.00 77.06 276 HIS A O 1
ATOM 2122 N N . ILE A 1 277 ? -3.818 5.114 8.662 1.00 81.19 277 ILE A N 1
ATOM 2123 C CA . ILE A 1 277 ? -4.062 5.892 9.881 1.00 81.19 277 ILE A CA 1
ATOM 2124 C C . ILE A 1 277 ? -5.381 6.636 9.746 1.00 81.19 277 ILE A C 1
ATOM 2126 O O . ILE A 1 277 ? -5.789 6.987 8.638 1.00 81.19 277 ILE A O 1
ATOM 2130 N N . TYR A 1 278 ? -6.029 6.897 10.870 1.00 74.69 278 TYR A N 1
ATOM 2131 C CA . TYR A 1 278 ? -7.310 7.585 10.907 1.00 74.69 278 TYR A CA 1
ATOM 2132 C C . TYR A 1 278 ? -7.360 8.575 12.069 1.00 74.69 278 TYR A C 1
ATOM 2134 O O . TYR A 1 278 ? -6.610 8.456 13.041 1.00 74.69 278 TYR A O 1
ATOM 2142 N N . THR A 1 279 ? -8.233 9.572 11.953 1.00 77.44 279 THR A N 1
ATOM 2143 C CA . THR A 1 279 ? -8.500 10.527 13.030 1.00 77.44 279 THR A CA 1
ATOM 2144 C C . THR A 1 279 ? -9.348 9.868 14.111 1.00 77.44 279 THR A C 1
ATOM 2146 O O . THR A 1 279 ? -10.414 9.332 13.806 1.00 77.44 279 THR A O 1
ATOM 2149 N N . ALA A 1 280 ? -8.906 9.930 15.363 1.00 77.44 280 ALA A N 1
ATOM 2150 C CA . ALA A 1 280 ? -9.670 9.430 16.501 1.00 77.44 280 ALA A CA 1
ATOM 2151 C C . ALA A 1 280 ? -10.788 10.405 16.912 1.00 77.44 280 ALA A C 1
ATOM 2153 O O . ALA A 1 280 ? -10.850 11.549 16.453 1.00 77.44 280 ALA A O 1
ATOM 2154 N N . VAL A 1 281 ? -11.669 9.953 17.807 1.00 72.69 281 VAL A N 1
ATOM 2155 C CA . VAL A 1 281 ? -12.766 10.770 18.345 1.00 72.69 281 VAL A CA 1
ATOM 2156 C C . VAL A 1 281 ? -12.200 11.957 19.133 1.00 72.69 281 VAL A C 1
ATOM 2158 O O . VAL A 1 281 ? -11.426 11.775 20.073 1.00 72.69 281 VAL A O 1
ATOM 2161 N N . GLY A 1 282 ? -12.598 13.173 18.750 1.00 67.81 282 GLY A N 1
ATOM 2162 C CA . GLY A 1 282 ? -12.280 14.396 19.490 1.00 67.81 282 GLY A CA 1
ATOM 2163 C C . GLY A 1 282 ? -13.096 14.542 20.773 1.00 67.81 282 GLY A C 1
ATOM 2164 O O . GLY A 1 282 ? -14.126 13.895 20.949 1.00 67.81 282 GLY A O 1
ATOM 2165 N N . ALA A 1 283 ? -12.658 15.415 21.678 1.00 69.00 283 ALA A N 1
ATOM 2166 C CA . ALA A 1 283 ? -13.431 15.749 22.874 1.00 69.00 283 ALA A CA 1
ATOM 2167 C C . ALA A 1 283 ? -14.543 16.773 22.598 1.00 69.00 283 ALA A C 1
ATOM 2169 O O . ALA A 1 283 ? -15.459 16.911 23.410 1.00 69.00 283 ALA A O 1
ATOM 2170 N N . SER A 1 284 ? -14.462 17.500 21.484 1.00 70.00 284 SER A N 1
ATOM 2171 C CA . SER A 1 284 ? -15.404 18.535 21.063 1.00 70.00 284 SER A CA 1
ATOM 2172 C C . SER A 1 284 ? -15.430 18.672 19.539 1.00 70.00 284 SER A C 1
ATOM 2174 O O . SER A 1 284 ? -14.427 18.433 18.867 1.00 70.00 284 SER A O 1
ATOM 2176 N N . ASP A 1 285 ? -16.549 19.156 18.999 1.00 70.62 285 ASP A N 1
ATOM 2177 C CA . ASP A 1 285 ? -16.732 19.427 17.563 1.00 70.62 285 ASP A CA 1
ATOM 2178 C C . ASP A 1 285 ? -15.767 20.499 17.018 1.00 70.62 285 ASP A C 1
ATOM 2180 O O . ASP A 1 285 ? -15.581 20.623 15.810 1.00 70.62 285 ASP A O 1
ATOM 2184 N N . ASN A 1 286 ? -15.150 21.286 17.905 1.00 71.44 286 ASN A N 1
ATOM 2185 C CA . ASN A 1 286 ? -14.197 22.346 17.558 1.00 71.44 286 ASN A CA 1
ATOM 2186 C C . ASN A 1 286 ? -12.728 21.932 17.758 1.00 71.44 286 ASN A C 1
ATOM 2188 O O . ASN A 1 286 ? -11.857 22.803 17.855 1.00 71.44 286 ASN A O 1
ATOM 2192 N N . ASP A 1 287 ? -12.453 20.635 17.897 1.00 74.62 287 ASP A N 1
ATOM 2193 C CA . ASP A 1 287 ? -11.093 20.141 18.068 1.00 74.62 287 ASP A CA 1
ATOM 2194 C C . ASP A 1 287 ? -10.381 19.969 16.717 1.00 74.62 287 ASP A C 1
ATOM 2196 O O . ASP A 1 287 ? -10.918 19.428 15.752 1.00 74.62 287 ASP A O 1
ATOM 2200 N N . PHE A 1 288 ? -9.123 20.394 16.668 1.00 75.50 288 PHE A N 1
ATOM 2201 C CA . PHE A 1 288 ? -8.218 20.202 15.546 1.00 75.50 288 PHE A CA 1
ATOM 2202 C C . PHE A 1 288 ? -7.300 19.010 15.830 1.00 75.50 288 PHE A C 1
ATOM 2204 O O . PHE A 1 288 ? -6.497 19.048 16.767 1.00 75.50 288 PHE A O 1
ATOM 2211 N 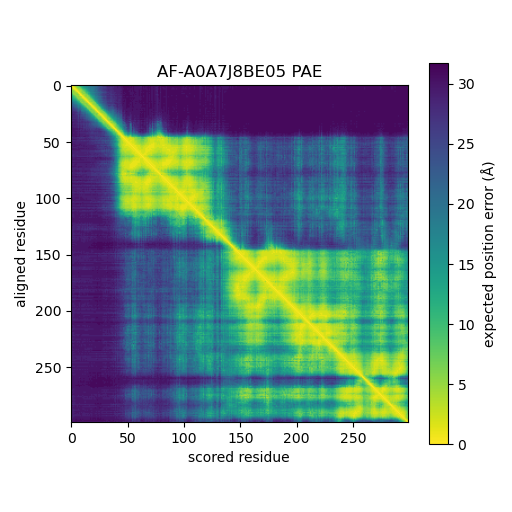N . MET A 1 289 ? -7.396 17.972 14.994 1.00 79.12 289 MET A N 1
ATOM 2212 C CA . MET A 1 289 ? -6.515 16.799 15.026 1.00 79.12 289 MET A CA 1
ATOM 2213 C C . MET A 1 289 ? -5.332 17.019 14.089 1.00 79.12 289 MET A C 1
ATOM 2215 O O . MET A 1 289 ? -5.475 16.977 12.867 1.00 79.12 289 MET A O 1
ATOM 2219 N N . ILE A 1 290 ? -4.148 17.240 14.647 1.00 75.00 290 ILE A N 1
ATOM 2220 C CA . ILE A 1 290 ? -2.937 17.531 13.880 1.00 75.00 290 ILE A CA 1
ATOM 2221 C C . ILE A 1 290 ? -2.025 16.305 13.905 1.00 75.00 290 ILE A C 1
ATOM 2223 O O . ILE A 1 290 ? -1.739 15.745 14.965 1.00 75.00 290 ILE A O 1
ATOM 2227 N N . LEU A 1 291 ? -1.563 15.902 12.722 1.00 78.62 291 LEU A N 1
ATOM 2228 C CA . LEU A 1 291 ? -0.471 14.952 12.554 1.00 78.62 291 LEU A CA 1
ATOM 2229 C C . LEU A 1 291 ? 0.735 15.702 11.996 1.00 78.62 291 LEU A C 1
ATOM 2231 O O . LEU A 1 291 ? 0.692 16.219 10.880 1.00 78.62 291 LEU A O 1
ATOM 2235 N N . THR A 1 292 ? 1.813 15.744 12.765 1.00 73.25 292 THR A N 1
ATOM 2236 C CA . THR A 1 292 ? 3.072 16.359 12.353 1.00 73.25 292 THR A CA 1
ATOM 2237 C C . THR A 1 292 ? 4.030 15.268 11.905 1.00 73.25 292 THR A C 1
ATOM 2239 O O . THR A 1 292 ? 4.409 14.413 12.699 1.00 73.25 292 THR A O 1
ATOM 2242 N N . LEU A 1 293 ? 4.447 15.304 10.640 1.00 76.00 293 LEU A N 1
ATOM 2243 C CA . LEU A 1 293 ? 5.491 14.430 10.107 1.00 76.00 293 LEU A CA 1
ATOM 2244 C C . LEU A 1 293 ? 6.812 15.199 10.031 1.00 76.00 293 LEU A C 1
ATOM 2246 O O . LEU A 1 293 ? 6.965 16.128 9.239 1.00 76.00 293 LEU A O 1
ATOM 2250 N N . VAL A 1 294 ? 7.789 14.778 10.826 1.00 72.38 294 VAL A N 1
ATOM 2251 C CA . VAL A 1 294 ? 9.156 15.288 10.757 1.00 72.38 294 VAL A CA 1
ATOM 2252 C C . VAL A 1 294 ? 9.916 14.484 9.709 1.00 72.38 294 VAL A C 1
ATOM 2254 O O . VAL A 1 294 ? 10.202 13.299 9.876 1.00 72.38 294 VAL A O 1
ATOM 2257 N N . VAL A 1 295 ? 10.269 15.138 8.608 1.00 65.12 295 VAL A N 1
ATOM 2258 C CA . VAL A 1 295 ? 11.136 14.560 7.578 1.00 65.12 295 VAL A CA 1
ATOM 2259 C C . VAL A 1 295 ? 12.529 15.165 7.762 1.00 65.12 295 VAL A C 1
ATOM 2261 O O . VAL A 1 295 ? 12.769 16.276 7.284 1.00 65.12 295 VAL A O 1
ATOM 2264 N N . PRO A 1 296 ? 13.446 14.512 8.508 1.00 57.12 296 PRO A N 1
ATOM 2265 C CA . PRO A 1 296 ? 14.817 14.994 8.606 1.00 57.12 296 PRO A CA 1
ATOM 2266 C C . PRO A 1 296 ? 15.427 15.019 7.204 1.00 57.12 296 PRO A C 1
ATOM 2268 O O . PRO A 1 296 ? 15.239 14.084 6.429 1.00 57.12 296 PRO A O 1
ATOM 2271 N N . GLY A 1 297 ? 16.094 16.130 6.886 1.00 43.75 297 GLY A N 1
ATOM 2272 C CA . GLY A 1 297 ? 16.455 16.507 5.524 1.00 43.75 297 GLY A CA 1
ATOM 2273 C C . GLY A 1 297 ? 17.021 15.362 4.690 1.00 43.75 297 GLY A C 1
ATOM 2274 O O . GLY A 1 297 ? 18.029 14.757 5.056 1.00 43.75 297 GLY A O 1
ATOM 2275 N N . PHE A 1 298 ? 16.387 15.145 3.536 1.00 43.94 298 PHE A N 1
ATOM 2276 C CA . PHE A 1 298 ? 17.076 14.708 2.330 1.00 43.94 298 PHE A CA 1
ATOM 2277 C C . PHE A 1 298 ? 18.298 15.626 2.177 1.00 43.94 298 PHE A C 1
ATOM 2279 O O . PHE A 1 298 ? 18.141 16.816 1.893 1.00 43.94 298 PHE A O 1
ATOM 2286 N N . ARG A 1 299 ? 19.485 15.134 2.528 1.00 36.69 299 ARG A N 1
ATOM 2287 C CA . ARG A 1 299 ? 20.732 15.847 2.250 1.00 36.69 299 ARG A CA 1
ATOM 2288 C C . ARG A 1 299 ? 21.140 15.611 0.812 1.00 36.69 299 ARG A C 1
ATOM 2290 O O . ARG A 1 299 ? 20.963 14.460 0.364 1.00 36.69 299 ARG A O 1
#

Sequence (299 aa):
MAEPGRSLHPSPRGRGRTERRTLRLLRLLLCVGTAFQVTQGAGPELHACKESEYHYEYTACDSTGSRWRVAVPHSPGLCTSLPDPVKGTECSFSCKAGEFLDMKDQSCKPCAEGRYSLGTGIRFDEWDELPHGFASLSTNMEIDESTACTDKDYFYTHTACDANGETQLMYKWAQPKICGEDLEGAVKLPASGVKTRCPPCNPGFFKTSNSTCEPCPYGSYSNGSDCSHCPAGTEPVVGFEYKWWNTLPTNMETTVLSGINFEYKGMTGWEVAGDHIYTAVGASDNDFMILTLVVPGFR

Radius of gyration: 36.21 Å; Cα contacts (8 Å, |Δi|>4): 447; chains: 1; bounding box: 59×76×120 Å

Solvent-accessible surface area (backbone atoms only — not comparable to full-atom values): 19379 Å² total; per-residue (Å²): 136,82,85,91,82,84,90,80,90,84,87,84,90,89,86,90,86,80,89,87,86,90,82,91,79,89,83,82,90,76,88,77,79,77,77,79,75,79,76,76,75,76,68,83,83,62,46,69,49,51,83,90,48,36,49,66,46,71,51,76,66,49,100,84,39,47,29,36,34,35,59,44,58,77,51,84,89,65,48,39,74,67,66,77,71,42,85,39,72,51,69,87,66,64,40,55,81,43,14,35,73,39,69,90,80,72,42,69,40,73,45,58,90,96,52,80,33,63,42,83,57,82,82,82,89,78,73,98,60,84,56,92,92,63,80,90,79,85,70,78,87,70,76,43,58,87,40,50,25,50,85,83,49,42,45,42,38,56,50,80,51,47,97,85,44,35,20,29,41,40,55,45,70,45,65,80,75,49,47,21,61,87,39,88,87,24,49,73,87,66,85,56,64,52,75,40,72,54,78,71,28,39,48,43,14,20,61,45,96,80,64,45,68,43,74,45,58,90,64,33,45,24,84,7,44,73,67,41,74,52,59,93,96,59,76,72,86,85,73,89,53,84,71,61,24,66,58,81,54,93,50,50,48,58,40,30,38,37,85,82,81,47,67,50,88,87,52,60,21,53,45,62,42,36,73,42,71,47,67,42,80,66,98,46,96,61,47,46,65,43,77,47,75,61,75,80,74,89,123

pLDDT: mean 72.91, std 18.12, range [30.55, 96.06]

Mean predicted aligned error: 18.81 Å

Organism: Rousettus aegyptiacus (NCBI:txid9407)

Foldseek 3Di:
DDDDDDDDDDDDDDDDDDDDDDDDDDDDDDPPDDPPPPPPPPDPPAAADDPVQWDWDWDDADPVQWIKIFTGGPDPPRHDHGDDIDTAPGNPDWEDWQWEQDSVVRDTDGDDAPDIDPTPDDDDPDDPDDDPPDDDDDDDPPLAQVAAADPVQKFWAWDFQDQVQKTKIDIDGPPPRSYHPPDPPHDDTDDTGDIDGHDFADKQWAQDSSRDTDGDDFQWTDNRHDIDGHPPPDGDDDDDDDQFQNDPPPQKDKWKAAPVGDTDPPDGQWHTGTGDIDGDDDPDPRMDIDIDGDDDDPD